Protein AF-A0A4Q3R0I5-F1 (afdb_monomer)

Mean predicted aligned error: 15.94 Å

Solvent-accessible surface area (backbone atoms only — not comparable to full-atom values): 20303 Å² total; per-residue (Å²): 77,59,59,70,68,47,96,62,72,54,66,57,30,53,55,39,38,45,72,62,62,64,77,58,45,67,48,97,87,68,52,74,47,70,94,64,93,48,56,67,52,46,44,52,53,46,50,55,43,50,51,33,37,37,60,50,66,71,51,63,58,43,81,42,66,76,65,68,50,62,59,45,60,49,61,27,33,32,20,35,76,81,72,42,63,32,32,40,33,42,65,46,69,78,57,89,67,49,84,74,32,67,68,54,48,44,49,52,49,54,53,44,52,53,36,31,24,57,71,26,37,26,48,42,40,38,35,42,30,41,77,52,39,39,32,48,31,39,46,67,82,37,42,70,87,46,67,73,44,52,76,73,88,46,80,46,66,71,86,74,86,72,95,68,94,76,90,79,90,81,79,90,74,96,68,82,94,56,70,52,80,81,64,57,75,79,69,91,79,90,83,84,90,78,93,67,93,67,85,83,66,81,80,76,67,83,72,78,71,77,63,54,44,33,46,54,72,82,38,43,44,88,85,39,46,66,61,47,47,27,47,52,52,26,51,51,56,45,32,69,46,12,88,77,37,68,48,89,82,52,72,28,26,26,47,23,44,40,65,96,45,102,48,45,38,70,36,92,49,36,65,70,76,48,62,80,35,53,34,81,92,34,65,71,60,95,81,62,53,52,36,33,46,78,44,79,71,47,72,57,100,66,20,43,34,27,36,25,26,37,87,47,81,92,54,16,19,37,48,77,50,72,45,65,79,60,82,97,70,55,68,66,58,55,52,48,56,52,53,66,71,75,108

Sequence (343 aa):
MDLPFFPSVPEEVLNAANTIWEMVHTRSDGVKFRYYSSEDDIAYLVRRYLESILSALNLPLDFNAEVTIKQIRPDICVLLMGMYLVGVVEVKKPGNNVLLQPTVLGELMDQMLLVEGFYGMGPVIGILTTAEEWLVSWFPIDSGALAHVDPPEASFTTPMKQKSSSISIETKGHSPPGGTPSQQRGTIHCIDEVMDVSLEIDDGVTQEMDRLLFVTRVMNIYADPICVLQHLCGAFQLMSKAHSHHTANLPRCLLKFHKGIHAVTFHPVSYEAVHSKVDYDKYPNKNVKTLVALEDLGRGSTGKAWLCVTVTQPRSAACVLKFDNKHSQSEKLVKEREMWHLL

Radius of gyration: 22.64 Å; Cα contacts (8 Å, |Δi|>4): 545; chains: 1; bounding box: 64×51×65 Å

Foldseek 3Di:
DAQVFPPFQDPQLVVLLCVLVVQWDADPVRDIDDDDDDQLRQLVSVQSNLVSNCVSVVFQKHKDQPDQEQLQGANIFIDHNNHQTQEGEHEDADDDCPCVDLLNVVSRLLVQVRNCQAQLFDFYKYWYDPNQKIKIKTDPVCVVVRVVDDDFPDKDFRDDDDPDDDDDDDDDDDDDPRDDPSVPPPDDDDDDDDDDPDPPDPPPDPPPPRSTMGMDPIDGCVVCVRVVSRNSSSSSVRSSCRVVDRDPPRQRWWWKDFPPDPGIYTDSHHLVRQVVQADAVFADDPPQGMWTFNAFPQADPFFTKTWIWGPDPPHIYIDIDTDGPDPDDDPVVVVVVVVVVVD

Secondary structure (DSSP, 8-state):
--SS--SS--HHHHHHHHHHHT--EE-TTS-EE---SSHHHHHHHHHHHHHHHHHHHT-SEEEES---BTTB--SEEEEETTTEEEEEEEE----TTGGG-HHHHHHHHHHHHHHHHHH-EE--EEEEE-SSEEEEEE-GGGGGTTTT-PPPS-EEEPPP--------------PPS---HHHHTT-------------------------EEEEPPPEETTT-HHHHHHHHHHHHHHHHTGGGEE-TTS-PPEEEEETT-S-EEEE---HHHHHTTEETT----TT--EEEEEEEEEEETTEEEEEEE---SS-EEEEEEEEESSSS--HHHHHHHHHHTT-

pLDDT: mean 70.01, std 20.74, range [23.16, 95.94]

Nearest PDB structures (foldseek):
  5u6b-assembly3_C  TM=5.409E-01  e=3.370E-01  Homo sapiens
  5gty-assembly1_A  TM=5.189E-01  e=3.370E-01  Homo sapiens
  8fkt-assembly1_LE  TM=4.216E-01  e=6.120E-01  Homo sapiens
  8fl0-assembly1_LE  TM=3.522E-01  e=4.821E-01  Homo sapiens
  6z2c-assembly3_C  TM=4.714E-01  e=9.526E+00  Homo sapiens

Structure (mmCIF, N/CA/C/O backbone):
data_AF-A0A4Q3R0I5-F1
#
_entry.id   AF-A0A4Q3R0I5-F1
#
loop_
_atom_site.group_PDB
_atom_site.id
_atom_site.type_symbol
_atom_site.label_atom_id
_atom_site.label_alt_id
_atom_site.label_comp_id
_atom_site.label_asym_id
_atom_site.label_entity_id
_atom_site.label_seq_id
_atom_site.pdbx_PDB_ins_code
_atom_site.Cartn_x
_atom_site.Cartn_y
_atom_site.Cartn_z
_atom_site.occupancy
_atom_site.B_iso_or_equiv
_atom_site.auth_seq_id
_atom_site.auth_comp_id
_atom_site.auth_asym_id
_atom_site.auth_atom_id
_atom_site.pdbx_PDB_model_num
ATOM 1 N N . MET A 1 1 ? -9.255 19.417 7.251 1.00 31.52 1 MET A N 1
ATOM 2 C CA . MET A 1 1 ? -10.500 18.895 6.639 1.00 31.52 1 MET A CA 1
ATOM 3 C C . MET A 1 1 ? -10.136 17.572 6.053 1.00 31.52 1 MET A C 1
ATOM 5 O O . MET A 1 1 ? -9.037 17.402 5.558 1.00 31.52 1 MET A O 1
ATOM 9 N N . ASP A 1 2 ? -11.049 16.643 6.184 1.00 38.47 2 ASP A N 1
ATOM 10 C CA . ASP A 1 2 ? -10.784 15.233 6.052 1.00 38.47 2 ASP A CA 1
ATOM 11 C C . ASP A 1 2 ? -10.693 14.814 4.578 1.00 38.47 2 ASP A C 1
ATOM 13 O O . ASP A 1 2 ? -11.242 15.482 3.694 1.00 38.47 2 ASP A O 1
ATOM 17 N N . LEU A 1 3 ? -9.999 13.693 4.329 1.00 42.72 3 LEU A N 1
ATOM 18 C CA . LEU A 1 3 ? -10.093 12.877 3.103 1.00 42.72 3 LEU A CA 1
ATOM 19 C C . LEU A 1 3 ? -11.508 12.953 2.528 1.00 42.72 3 LEU A C 1
ATOM 21 O O . LEU A 1 3 ? -12.409 12.965 3.363 1.00 42.72 3 LEU A O 1
ATOM 25 N N . PRO A 1 4 ? -11.722 12.946 1.188 1.00 43.34 4 PRO A N 1
ATOM 26 C CA . PRO A 1 4 ? -13.024 13.182 0.550 1.00 43.34 4 PRO A CA 1
ATOM 27 C C . PRO A 1 4 ? -14.149 12.660 1.431 1.00 43.34 4 PRO A C 1
ATOM 29 O O . PRO A 1 4 ? -14.360 11.449 1.529 1.00 43.34 4 PRO A O 1
ATOM 32 N N . PHE A 1 5 ? -14.738 13.589 2.193 1.00 43.81 5 PHE A N 1
ATOM 33 C CA . PHE A 1 5 ? -15.530 13.204 3.344 1.00 43.81 5 PHE A CA 1
ATOM 34 C C . PHE A 1 5 ? -16.747 12.523 2.764 1.00 43.81 5 PHE A C 1
ATOM 36 O O . PHE A 1 5 ? -17.509 13.139 2.023 1.00 43.81 5 PHE A O 1
ATOM 43 N N . PHE A 1 6 ? -16.908 11.239 3.050 1.00 52.53 6 PHE A N 1
ATOM 44 C CA . PHE A 1 6 ? -18.197 10.604 2.897 1.00 52.53 6 PHE A CA 1
ATOM 45 C C . PHE A 1 6 ? -19.078 11.206 3.985 1.00 52.53 6 PHE A C 1
ATOM 47 O O . PHE A 1 6 ? -18.917 10.800 5.135 1.00 52.53 6 PHE A O 1
ATOM 54 N N . PRO A 1 7 ? -20.016 12.135 3.696 1.00 54.22 7 PRO A N 1
ATOM 55 C CA . PRO A 1 7 ? -20.955 12.570 4.728 1.00 54.22 7 PRO A CA 1
ATOM 56 C C . PRO A 1 7 ? -21.731 11.375 5.301 1.00 54.22 7 PRO A C 1
ATOM 58 O O . PRO A 1 7 ? -22.171 11.419 6.445 1.00 54.22 7 PRO A O 1
ATOM 61 N N . SER A 1 8 ? -21.821 10.281 4.535 1.00 69.19 8 SER A N 1
ATOM 62 C CA . SER A 1 8 ? -22.345 8.985 4.949 1.00 69.19 8 SER A CA 1
ATOM 63 C C . SER A 1 8 ? -21.509 7.840 4.370 1.00 69.19 8 SER A C 1
ATOM 65 O O . SER A 1 8 ? -21.335 7.760 3.153 1.00 69.19 8 SER A O 1
ATOM 67 N N . VAL A 1 9 ? -21.030 6.937 5.228 1.00 82.50 9 VAL A N 1
ATOM 68 C CA . VAL A 1 9 ? -20.476 5.634 4.817 1.00 82.50 9 VAL A CA 1
ATOM 69 C C . VAL A 1 9 ? -21.593 4.826 4.136 1.00 82.50 9 VAL A C 1
ATOM 71 O O . VAL A 1 9 ? -22.691 4.789 4.697 1.00 82.50 9 VAL A O 1
ATOM 74 N N . PRO A 1 10 ? -21.366 4.197 2.963 1.00 86.69 10 PRO A N 1
ATOM 75 C CA . PRO A 1 10 ? -22.376 3.351 2.324 1.00 86.69 10 PRO A CA 1
ATOM 76 C C . PRO A 1 10 ? -22.877 2.255 3.270 1.00 86.69 10 PRO A C 1
ATOM 78 O O . PRO A 1 10 ? -22.096 1.687 4.039 1.00 86.69 10 PRO A O 1
ATOM 81 N N . GLU A 1 11 ? -24.168 1.938 3.214 1.00 88.00 11 GLU A N 1
ATOM 82 C CA . GLU A 1 11 ? -24.775 0.942 4.104 1.00 88.00 11 GLU A CA 1
ATOM 83 C C . GLU A 1 11 ? -24.135 -0.443 3.913 1.00 88.00 11 GLU A C 1
ATOM 85 O O . GLU A 1 11 ? -23.890 -1.162 4.882 1.00 88.00 11 GLU A O 1
ATOM 90 N N . GLU A 1 12 ? -23.760 -0.786 2.678 1.00 88.94 12 GLU A N 1
ATOM 91 C CA . GLU A 1 12 ? -23.049 -2.023 2.353 1.00 88.94 12 GLU A CA 1
ATOM 92 C C . GLU A 1 12 ? -21.695 -2.101 3.064 1.00 88.94 12 GLU A C 1
ATOM 94 O O . GLU A 1 12 ? -21.325 -3.157 3.579 1.00 88.94 12 GLU A O 1
ATOM 99 N N . VAL A 1 13 ? -20.976 -0.976 3.140 1.00 88.44 13 VAL A N 1
ATOM 100 C CA . VAL A 1 13 ? -19.688 -0.890 3.839 1.00 88.44 13 VAL A CA 1
ATOM 101 C C . VAL A 1 13 ? -19.892 -1.036 5.339 1.00 88.44 13 VAL A C 1
ATOM 103 O O . VAL A 1 13 ? -19.150 -1.779 5.978 1.00 88.44 13 VAL A O 1
ATOM 106 N N . LEU A 1 14 ? -20.907 -0.377 5.903 1.00 87.75 14 LEU A N 1
ATOM 107 C CA . LEU A 1 14 ? -21.222 -0.483 7.326 1.00 87.75 14 LEU A CA 1
ATOM 108 C C . LEU A 1 14 ? -21.560 -1.932 7.712 1.00 87.75 14 LEU A C 1
ATOM 110 O O . LEU A 1 14 ? -21.014 -2.463 8.679 1.00 87.75 14 LEU A O 1
ATOM 114 N N . ASN A 1 15 ? -22.392 -2.602 6.914 1.00 86.81 15 ASN A N 1
ATOM 115 C CA . ASN A 1 15 ? -22.769 -4.001 7.121 1.00 86.81 15 ASN A CA 1
ATOM 116 C C . ASN A 1 15 ? -21.565 -4.952 6.988 1.00 86.81 15 ASN A C 1
ATOM 118 O O . ASN A 1 15 ? -21.366 -5.838 7.828 1.00 86.81 15 ASN A O 1
ATOM 122 N N . ALA A 1 16 ? -20.728 -4.755 5.965 1.00 86.06 16 ALA A N 1
ATOM 123 C CA . ALA A 1 16 ? -19.532 -5.566 5.742 1.00 86.06 16 ALA A CA 1
ATOM 124 C C . ALA A 1 16 ? -18.490 -5.386 6.860 1.00 86.06 16 ALA A C 1
ATOM 126 O O . ALA A 1 16 ? -17.899 -6.368 7.324 1.00 86.06 16 ALA A O 1
ATOM 127 N N . ALA A 1 17 ? -18.302 -4.147 7.323 1.00 84.06 17 ALA A N 1
ATOM 128 C CA . ALA A 1 17 ? -17.425 -3.804 8.434 1.00 84.06 17 ALA A CA 1
ATOM 129 C C . ALA A 1 17 ? -17.903 -4.454 9.738 1.00 84.06 17 ALA A C 1
ATOM 131 O O . ALA A 1 17 ? -17.123 -5.143 10.398 1.00 84.06 17 ALA A O 1
ATOM 132 N N . ASN A 1 18 ? -19.191 -4.320 10.068 1.00 80.75 18 ASN A N 1
ATOM 133 C CA . ASN A 1 18 ? -19.772 -4.877 11.292 1.00 80.75 18 ASN A CA 1
ATOM 134 C C . ASN A 1 18 ? -19.649 -6.404 11.349 1.00 80.75 18 ASN A C 1
ATOM 136 O O . ASN A 1 18 ? -19.253 -6.944 12.376 1.00 80.75 18 ASN A O 1
ATOM 140 N N . THR A 1 19 ? -19.848 -7.104 10.229 1.00 75.62 19 THR A N 1
ATOM 141 C CA . THR A 1 19 ? -19.775 -8.579 10.183 1.00 75.62 19 THR A CA 1
ATOM 142 C C . THR A 1 19 ? -18.430 -9.132 10.679 1.00 75.62 19 THR A C 1
ATOM 144 O O . THR A 1 19 ? -18.372 -10.174 11.333 1.00 75.62 19 THR A O 1
ATOM 147 N N . ILE A 1 20 ? -17.324 -8.444 10.383 1.00 69.44 20 ILE A N 1
ATOM 148 C CA . ILE A 1 20 ? -15.986 -8.833 10.857 1.00 69.44 20 ILE A CA 1
ATOM 149 C C . ILE A 1 20 ? -15.691 -8.193 12.212 1.00 69.44 20 ILE A C 1
ATOM 151 O O . ILE A 1 20 ? -15.061 -8.816 13.081 1.00 69.44 20 ILE A O 1
ATOM 155 N N . TRP A 1 21 ? -16.146 -6.953 12.406 1.00 68.81 21 TRP A N 1
ATOM 156 C CA . TRP A 1 21 ? -15.799 -6.155 13.571 1.00 68.81 21 TRP A CA 1
ATOM 157 C C . TRP A 1 21 ? -16.624 -6.466 14.835 1.00 68.81 21 TRP A C 1
ATOM 159 O O . TRP A 1 21 ? -16.181 -6.122 15.927 1.00 68.81 21 TRP A O 1
ATOM 169 N N . GLU A 1 22 ? -17.720 -7.223 14.740 1.00 61.12 22 GLU A N 1
ATOM 170 C CA . GLU A 1 22 ? -18.570 -7.645 15.872 1.00 61.12 22 GLU A CA 1
ATOM 171 C C . GLU A 1 22 ? -17.971 -8.752 16.760 1.00 61.12 22 GLU A C 1
ATOM 173 O O . GLU A 1 22 ? -18.417 -8.941 17.889 1.00 61.12 22 GLU A O 1
ATOM 178 N N . MET A 1 23 ? -16.913 -9.448 16.323 1.00 63.88 23 MET A N 1
ATOM 179 C CA . MET A 1 23 ? -16.193 -10.444 17.142 1.00 63.88 23 MET A CA 1
ATOM 180 C C . MET A 1 23 ? -15.274 -9.792 18.204 1.00 63.88 23 MET A C 1
ATOM 182 O O . MET A 1 23 ? -14.077 -10.083 18.278 1.00 63.88 23 MET A O 1
ATOM 186 N N . VAL A 1 24 ? -15.811 -8.867 19.001 1.00 69.88 24 VAL A N 1
ATOM 187 C CA . VAL A 1 24 ? -15.100 -8.108 20.045 1.00 69.88 24 VAL A CA 1
ATOM 188 C C . VAL A 1 24 ? -15.558 -8.580 21.418 1.00 69.88 24 VAL A C 1
ATOM 190 O O . VAL A 1 24 ? -16.746 -8.766 21.666 1.00 69.88 24 VAL A O 1
ATOM 193 N N . HIS A 1 25 ? -14.601 -8.764 22.321 1.00 67.06 25 HIS A N 1
ATOM 194 C CA . HIS A 1 25 ? -14.857 -9.163 23.698 1.00 67.06 25 HIS A CA 1
ATOM 195 C C . HIS A 1 25 ? -14.870 -7.926 24.589 1.00 67.06 25 HIS A C 1
ATOM 197 O O . HIS A 1 25 ? -14.128 -6.976 24.352 1.00 67.06 25 HIS A O 1
ATOM 203 N N . THR A 1 26 ? -15.683 -7.949 25.638 1.00 74.88 26 THR A N 1
ATOM 204 C CA . THR A 1 26 ? -15.747 -6.869 26.626 1.00 74.88 26 THR A CA 1
ATOM 205 C C . THR A 1 26 ? -15.243 -7.407 27.957 1.00 74.88 26 THR A C 1
ATOM 207 O O . THR A 1 26 ? -15.742 -8.421 28.449 1.00 74.88 26 THR A O 1
ATOM 210 N N . ARG A 1 27 ? -14.227 -6.760 28.533 1.00 72.62 27 ARG A N 1
ATOM 211 C CA . ARG A 1 27 ? -13.750 -7.062 29.889 1.00 72.62 27 ARG A CA 1
ATOM 212 C C . ARG A 1 27 ? -14.780 -6.627 30.931 1.00 72.62 27 ARG A C 1
ATOM 214 O O . ARG A 1 27 ? -15.701 -5.865 30.652 1.00 72.62 27 ARG A O 1
ATOM 221 N N . SER A 1 28 ? -14.590 -7.079 32.167 1.00 72.62 28 SER A N 1
ATOM 222 C CA . SER A 1 28 ? -15.431 -6.703 33.310 1.00 72.62 28 SER A CA 1
ATOM 223 C C . SER A 1 28 ? -15.444 -5.198 33.612 1.00 72.62 28 SER A C 1
ATOM 225 O O . SER A 1 28 ? -16.370 -4.724 34.257 1.00 72.62 28 SER A O 1
ATOM 227 N N . ASP A 1 29 ? -14.432 -4.454 33.161 1.00 75.50 29 ASP A N 1
ATOM 228 C CA . ASP A 1 29 ? -14.312 -2.993 33.277 1.00 75.50 29 ASP A CA 1
ATOM 229 C C . ASP A 1 29 ? -14.966 -2.228 32.105 1.00 75.50 29 ASP A C 1
ATOM 231 O O . ASP A 1 29 ? -14.909 -1.001 32.062 1.00 75.50 29 ASP A O 1
ATOM 235 N N . GLY A 1 30 ? -15.598 -2.933 31.158 1.00 71.81 30 GLY A N 1
ATOM 236 C CA . GLY A 1 30 ? -16.223 -2.345 29.972 1.00 71.81 30 GLY A CA 1
ATOM 237 C C . GLY A 1 30 ? -15.268 -2.111 28.798 1.00 71.81 30 GLY A C 1
ATOM 238 O O . GLY A 1 30 ? -15.719 -1.683 27.734 1.00 71.81 30 GLY A O 1
ATOM 239 N N . VAL A 1 31 ? -13.972 -2.416 28.946 1.00 73.44 31 VAL A N 1
ATOM 240 C CA . VAL A 1 31 ? -12.984 -2.249 27.873 1.00 73.44 31 VAL A CA 1
ATOM 241 C C . VAL A 1 31 ? -13.188 -3.321 26.803 1.00 73.44 31 VAL A C 1
ATOM 243 O O . VAL A 1 31 ? -13.186 -4.523 27.085 1.00 73.44 31 VAL A O 1
ATOM 246 N N . LYS A 1 32 ? -13.357 -2.873 25.558 1.00 70.94 32 LYS A N 1
ATOM 247 C CA . LYS A 1 32 ? -13.446 -3.725 24.369 1.00 70.94 32 LYS A CA 1
ATOM 248 C C . LYS A 1 32 ? -12.052 -4.164 23.927 1.00 70.94 32 LYS A C 1
ATOM 250 O O . LYS A 1 32 ? -11.148 -3.341 23.879 1.00 70.94 32 LYS A O 1
ATOM 255 N N . PHE A 1 33 ? -11.883 -5.444 23.608 1.00 70.25 33 PHE A N 1
ATOM 256 C CA . PHE A 1 33 ? -10.615 -6.015 23.153 1.00 70.25 33 PHE A CA 1
ATOM 257 C C . PHE A 1 33 ? -10.831 -7.220 22.228 1.00 70.25 33 PHE A C 1
ATOM 259 O O . PHE A 1 33 ? -11.912 -7.817 22.177 1.00 70.25 33 PHE A O 1
ATOM 266 N N . ARG A 1 34 ? -9.777 -7.618 21.512 1.00 74.12 34 ARG A N 1
ATOM 267 C CA . ARG A 1 34 ? -9.745 -8.845 20.702 1.00 74.12 34 ARG A CA 1
ATOM 268 C C . ARG A 1 34 ? -8.668 -9.802 21.193 1.00 74.12 34 ARG A C 1
ATOM 270 O O . ARG A 1 34 ? -7.653 -9.382 21.738 1.00 74.12 34 ARG A O 1
ATOM 277 N N . TYR A 1 35 ? -8.897 -11.097 20.990 1.00 72.12 35 TYR A N 1
ATOM 278 C CA . TYR A 1 35 ? -7.875 -12.110 21.226 1.00 72.12 35 TYR A CA 1
ATOM 279 C C . TYR A 1 35 ? -6.944 -12.187 20.017 1.00 72.12 35 TYR A C 1
ATOM 281 O O . TYR A 1 35 ? -7.369 -12.548 18.922 1.00 72.12 35 TYR A O 1
ATOM 289 N N . TYR A 1 36 ? -5.678 -11.863 20.242 1.00 80.75 36 TYR A N 1
ATOM 290 C CA . TYR A 1 36 ? -4.566 -12.068 19.321 1.00 80.75 36 TYR A CA 1
ATOM 291 C C . TYR A 1 36 ? -3.347 -12.498 20.146 1.00 80.75 36 TYR A C 1
ATOM 293 O O . TYR A 1 36 ? -3.206 -12.099 21.305 1.00 80.75 36 TYR A O 1
ATOM 301 N N . SER A 1 37 ? -2.479 -13.332 19.574 1.00 79.19 37 SER A N 1
ATOM 302 C CA . SER A 1 37 ? -1.246 -13.798 20.231 1.00 79.19 37 SER A CA 1
ATOM 303 C C . SER A 1 37 ? 0.003 -13.149 19.626 1.00 79.19 37 SER A C 1
ATOM 305 O O . SER A 1 37 ? 1.043 -13.060 20.282 1.00 79.19 37 SER A O 1
ATOM 307 N N . SER A 1 38 ? -0.094 -12.661 18.387 1.00 83.62 38 SER A N 1
ATOM 308 C CA . SER A 1 38 ? 1.013 -12.123 17.590 1.00 83.62 38 SER A CA 1
ATOM 309 C C . SER A 1 38 ? 0.594 -10.914 16.739 1.00 83.62 38 SER A C 1
ATOM 311 O O . SER A 1 38 ? -0.592 -10.616 16.635 1.00 83.62 38 SER A O 1
ATOM 313 N N . GLU A 1 39 ? 1.563 -10.207 16.144 1.00 82.50 39 GLU A N 1
ATOM 314 C CA . GLU A 1 39 ? 1.278 -9.177 15.122 1.00 82.50 39 GLU A CA 1
ATOM 315 C C . GLU A 1 39 ? 0.678 -9.793 13.862 1.00 82.50 39 GLU A C 1
ATOM 317 O O . GLU A 1 39 ? -0.242 -9.213 13.299 1.00 82.50 39 GLU A O 1
ATOM 322 N N . ASP A 1 40 ? 1.093 -11.007 13.495 1.00 82.69 40 ASP A N 1
ATOM 323 C CA . ASP A 1 40 ? 0.531 -11.739 12.358 1.00 82.69 40 ASP A CA 1
ATOM 324 C C . ASP A 1 40 ? -0.980 -11.985 12.521 1.00 82.69 40 ASP A C 1
ATOM 326 O O . ASP A 1 40 ? -1.743 -11.836 11.564 1.00 82.69 40 ASP A O 1
ATOM 330 N N . ASP A 1 41 ? -1.441 -12.295 13.740 1.00 85.88 41 ASP A N 1
ATOM 331 C CA . ASP A 1 41 ? -2.874 -12.447 14.029 1.00 85.88 41 ASP A CA 1
ATOM 332 C C . ASP A 1 41 ? -3.631 -11.124 13.827 1.00 85.88 41 ASP A C 1
ATOM 334 O O . ASP A 1 41 ? -4.739 -11.105 13.283 1.00 85.88 41 ASP A O 1
ATOM 338 N N . ILE A 1 42 ? -3.030 -10.006 14.251 1.00 88.94 42 ILE A N 1
ATOM 339 C CA . ILE A 1 42 ? -3.605 -8.665 14.078 1.00 88.94 42 ILE A CA 1
ATOM 340 C C . ILE A 1 42 ? -3.644 -8.322 12.588 1.00 88.94 42 ILE A C 1
ATOM 342 O O . ILE A 1 42 ? -4.686 -7.902 12.090 1.00 88.94 42 ILE A O 1
ATOM 346 N N . ALA A 1 43 ? -2.551 -8.556 11.861 1.00 89.56 43 ALA A N 1
ATOM 347 C CA . ALA A 1 43 ? -2.453 -8.290 10.433 1.00 89.56 43 ALA A CA 1
ATOM 348 C C . ALA A 1 43 ? -3.472 -9.109 9.635 1.00 89.56 43 ALA A C 1
ATOM 350 O O . ALA A 1 43 ? -4.124 -8.577 8.737 1.00 89.56 43 ALA A O 1
ATOM 351 N N . TYR A 1 44 ? -3.697 -10.372 10.007 1.00 87.19 44 TYR A N 1
ATOM 352 C CA . TYR A 1 44 ? -4.747 -11.203 9.419 1.00 87.19 44 TYR A CA 1
ATOM 353 C C . TYR A 1 44 ? -6.152 -10.620 9.644 1.00 87.19 44 TYR A C 1
ATOM 355 O O . TYR A 1 44 ? -6.951 -10.546 8.706 1.00 87.19 44 TYR A O 1
ATOM 363 N N . LEU A 1 45 ? -6.460 -10.176 10.868 1.00 88.00 45 LEU A N 1
ATOM 364 C CA . LEU A 1 45 ? -7.747 -9.552 11.195 1.00 88.00 45 LEU A CA 1
ATOM 365 C C . LEU A 1 45 ? -7.954 -8.232 10.444 1.00 88.00 45 LEU A C 1
ATOM 367 O O . LEU A 1 45 ? -9.014 -8.028 9.849 1.00 88.00 45 LEU A O 1
ATOM 371 N N . VAL A 1 46 ? -6.937 -7.368 10.446 1.00 91.50 46 VAL A N 1
ATOM 372 C CA . VAL A 1 46 ? -6.919 -6.092 9.720 1.00 91.50 46 VAL A CA 1
ATOM 373 C C . VAL A 1 46 ? -7.140 -6.341 8.236 1.00 91.50 46 VAL A C 1
ATOM 375 O O . VAL A 1 46 ? -8.049 -5.760 7.653 1.00 91.50 46 VAL A O 1
ATOM 378 N N . ARG A 1 47 ? -6.385 -7.261 7.630 1.00 91.38 47 ARG A N 1
ATOM 379 C CA . ARG A 1 47 ? -6.527 -7.604 6.214 1.00 91.38 47 ARG A CA 1
ATOM 380 C C . ARG A 1 47 ? -7.954 -8.014 5.872 1.00 91.38 47 ARG A C 1
ATOM 382 O O . ARG A 1 47 ? -8.533 -7.445 4.955 1.00 91.38 47 ARG A O 1
ATOM 389 N N . ARG A 1 48 ? -8.542 -8.950 6.624 1.00 89.31 48 ARG A N 1
ATOM 390 C CA . ARG A 1 48 ? -9.924 -9.395 6.381 1.00 89.31 48 ARG A CA 1
ATOM 391 C C . ARG A 1 48 ? -10.926 -8.251 6.492 1.00 89.31 48 ARG A C 1
ATOM 393 O O . ARG A 1 48 ? -11.848 -8.165 5.687 1.00 89.31 48 ARG A O 1
ATOM 400 N N . TYR A 1 49 ? -10.751 -7.385 7.486 1.00 90.62 49 TYR A N 1
ATOM 401 C CA . TYR A 1 49 ? -11.595 -6.209 7.666 1.00 90.62 49 TYR A CA 1
ATOM 402 C C . TYR A 1 49 ? -11.515 -5.261 6.465 1.00 90.62 49 TYR A C 1
ATOM 404 O O . TYR A 1 49 ? -12.546 -4.857 5.929 1.00 90.62 49 TYR A O 1
ATOM 412 N N . LEU A 1 50 ? -10.303 -4.969 5.991 1.00 93.69 50 LEU A N 1
ATOM 413 C CA . LEU A 1 50 ? -10.100 -4.113 4.828 1.00 93.69 50 LEU A CA 1
ATOM 414 C C . LEU A 1 50 ? -10.622 -4.765 3.535 1.00 93.69 50 LEU A C 1
ATOM 416 O O . LEU A 1 50 ? -11.242 -4.078 2.726 1.00 93.69 50 LEU A O 1
ATOM 420 N N . GLU A 1 51 ? -10.443 -6.079 3.349 1.00 92.06 51 GLU A N 1
ATOM 421 C CA . GLU A 1 51 ? -10.993 -6.842 2.212 1.00 92.06 51 GLU A CA 1
ATOM 422 C C . GLU A 1 51 ? -12.526 -6.740 2.150 1.00 92.06 51 GLU A C 1
ATOM 424 O O . GLU A 1 51 ? -13.087 -6.545 1.070 1.00 92.06 51 GLU A O 1
ATOM 429 N N . SER A 1 52 ? -13.213 -6.793 3.297 1.00 90.94 52 SER A N 1
ATOM 430 C CA . SER A 1 52 ? -14.664 -6.568 3.367 1.00 90.94 52 SER A CA 1
ATOM 431 C C . SER A 1 52 ? -15.069 -5.167 2.917 1.00 90.94 52 SER A C 1
ATOM 433 O O . SER A 1 52 ? -16.045 -5.023 2.181 1.00 90.94 52 SER A O 1
ATOM 435 N N . ILE A 1 53 ? -14.323 -4.137 3.330 1.00 92.19 53 ILE A N 1
ATOM 436 C CA . ILE A 1 53 ? -14.588 -2.751 2.920 1.00 92.19 53 ILE A CA 1
ATOM 437 C C . ILE A 1 53 ? -14.387 -2.599 1.409 1.00 92.19 53 ILE A C 1
ATOM 439 O O . ILE A 1 53 ? -15.250 -2.044 0.733 1.00 92.19 53 ILE A O 1
ATOM 443 N N . LEU A 1 54 ? -13.282 -3.116 0.861 1.00 92.06 54 LEU A N 1
ATOM 444 C CA . LEU A 1 54 ? -13.008 -3.050 -0.578 1.00 92.06 54 LEU A CA 1
ATOM 445 C C . LEU A 1 54 ? -14.069 -3.768 -1.409 1.00 92.06 54 LEU A C 1
ATOM 447 O O . LEU A 1 54 ? -14.526 -3.223 -2.414 1.00 92.06 54 LEU A O 1
ATOM 451 N N . SER A 1 55 ? -14.477 -4.960 -0.967 1.00 90.69 55 SER A N 1
ATOM 452 C CA . SER A 1 55 ? -15.540 -5.737 -1.604 1.00 90.69 55 SER A CA 1
ATOM 453 C C . SER A 1 55 ? -16.856 -4.954 -1.631 1.00 90.69 55 SER A C 1
ATOM 455 O O . SER A 1 55 ? -17.488 -4.844 -2.680 1.00 90.69 55 SER A O 1
ATOM 457 N N . ALA A 1 56 ? -17.224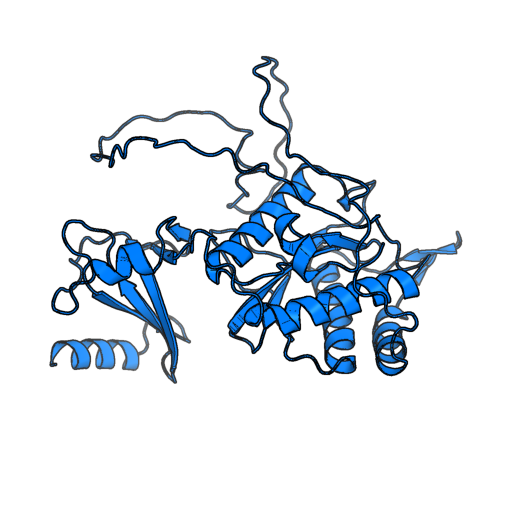 -4.318 -0.512 1.00 91.69 56 ALA A N 1
ATOM 458 C CA . ALA A 1 56 ? -18.419 -3.480 -0.427 1.00 91.69 56 ALA A CA 1
ATOM 459 C C . ALA A 1 56 ? -18.336 -2.209 -1.294 1.00 91.69 56 ALA A C 1
ATOM 461 O O . ALA A 1 56 ? -19.347 -1.772 -1.838 1.00 91.69 56 ALA A O 1
ATOM 462 N N . LEU A 1 57 ? -17.144 -1.626 -1.461 1.00 90.00 57 LEU A N 1
ATOM 463 C CA . LEU A 1 57 ? -16.924 -0.466 -2.334 1.00 90.00 57 LEU A CA 1
ATOM 464 C C . LEU A 1 57 ? -16.801 -0.830 -3.824 1.00 90.00 57 LEU A C 1
ATOM 466 O O . LEU A 1 57 ? -16.811 0.072 -4.662 1.00 90.00 57 LEU A O 1
ATOM 470 N N . ASN A 1 58 ? -16.667 -2.119 -4.158 1.00 91.50 58 ASN A N 1
ATOM 471 C CA . ASN A 1 58 ? -16.439 -2.618 -5.516 1.00 91.50 58 ASN A CA 1
ATOM 472 C C . ASN A 1 58 ? -15.258 -1.916 -6.225 1.00 91.50 58 ASN A C 1
ATOM 474 O O . ASN A 1 58 ? -15.350 -1.506 -7.386 1.00 91.50 58 ASN A O 1
ATOM 478 N N . LEU A 1 59 ? -14.150 -1.728 -5.500 1.00 88.75 59 LEU A N 1
ATOM 479 C CA . LEU A 1 59 ? -12.938 -1.098 -6.031 1.00 88.75 59 LEU A CA 1
ATOM 480 C C . LEU A 1 59 ? -11.975 -2.148 -6.604 1.00 88.75 59 LEU A C 1
ATOM 482 O O . LEU A 1 59 ? -11.865 -3.236 -6.045 1.00 88.75 59 LEU A O 1
ATOM 486 N N . PRO A 1 60 ? -11.212 -1.822 -7.666 1.00 88.19 60 PRO A N 1
ATOM 487 C CA . PRO A 1 60 ? -10.230 -2.724 -8.273 1.00 88.19 60 PRO A CA 1
ATOM 488 C C . PRO A 1 60 ? -8.917 -2.767 -7.469 1.00 88.19 60 PRO A C 1
ATOM 490 O O . PRO A 1 60 ? -7.829 -2.640 -8.035 1.00 88.19 60 PRO A O 1
ATOM 493 N N . LEU A 1 61 ? -9.024 -2.872 -6.147 1.00 90.00 61 LEU A N 1
ATOM 494 C CA . LEU A 1 61 ? -7.909 -2.941 -5.213 1.00 90.00 61 LEU A CA 1
ATOM 495 C C . LEU A 1 61 ? -7.852 -4.331 -4.576 1.00 90.00 61 LEU A C 1
ATOM 497 O O . LEU A 1 61 ? -8.885 -4.907 -4.255 1.00 90.00 61 LEU A O 1
ATOM 501 N N . ASP A 1 62 ? -6.641 -4.816 -4.330 1.00 87.94 62 ASP A N 1
ATOM 502 C CA . ASP A 1 62 ? -6.353 -6.082 -3.664 1.00 87.94 62 ASP A CA 1
ATOM 503 C C . ASP A 1 62 ? -5.303 -5.884 -2.566 1.00 87.94 62 ASP A C 1
ATOM 505 O O . ASP A 1 62 ? -4.452 -4.995 -2.650 1.00 87.94 62 ASP A O 1
ATOM 509 N N . PHE A 1 63 ? -5.309 -6.758 -1.559 1.00 86.88 63 PHE A N 1
ATOM 510 C CA . PHE A 1 63 ? -4.285 -6.778 -0.515 1.00 86.88 63 PHE A CA 1
ATOM 511 C C . PHE A 1 63 ? -3.326 -7.951 -0.679 1.00 86.88 63 PHE A C 1
ATOM 513 O O . PHE A 1 63 ? -3.734 -9.093 -0.909 1.00 86.88 63 PHE A O 1
ATOM 520 N N . ASN A 1 64 ? -2.033 -7.690 -0.497 1.00 78.62 64 ASN A N 1
ATOM 521 C CA . ASN A 1 64 ? -1.005 -8.720 -0.568 1.00 78.62 64 ASN A CA 1
ATOM 522 C C . ASN A 1 64 ? 0.031 -8.559 0.553 1.00 78.62 64 ASN A C 1
ATOM 524 O O . ASN A 1 64 ? 0.647 -7.510 0.680 1.00 78.62 64 ASN A O 1
ATOM 528 N N . ALA A 1 65 ? 0.242 -9.608 1.347 1.00 58.69 65 ALA A N 1
ATOM 529 C CA . 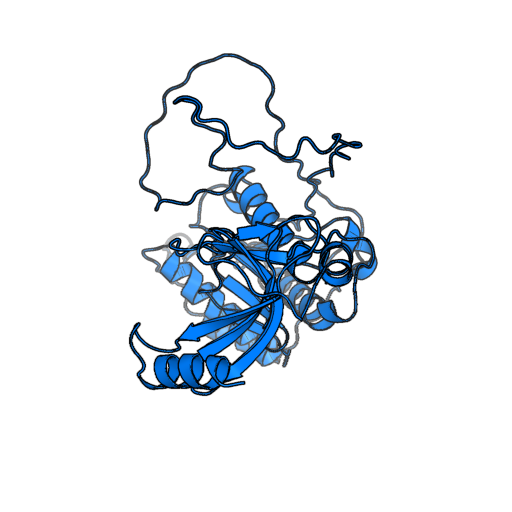ALA A 1 65 ? 1.163 -9.614 2.492 1.00 58.69 65 ALA A CA 1
ATOM 530 C C . ALA A 1 65 ? 2.594 -10.091 2.140 1.00 58.69 65 ALA A C 1
ATOM 532 O O . ALA A 1 65 ? 3.449 -10.247 3.016 1.00 58.69 65 ALA A O 1
ATOM 533 N N . GLU A 1 66 ? 2.868 -10.405 0.867 1.00 56.53 66 GLU A N 1
ATOM 534 C CA . GLU A 1 66 ? 4.122 -11.051 0.438 1.00 56.53 66 GLU A CA 1
ATOM 535 C C . GLU A 1 66 ? 4.966 -10.211 -0.532 1.00 56.53 66 GLU A C 1
ATOM 537 O O . GLU A 1 66 ? 5.997 -10.673 -1.027 1.00 56.53 66 GLU A O 1
ATOM 542 N N . VAL A 1 67 ? 4.583 -8.962 -0.804 1.00 55.88 67 VAL A N 1
ATOM 543 C CA . VAL A 1 67 ? 5.376 -8.094 -1.683 1.00 55.88 67 VAL A CA 1
ATOM 544 C C . VAL A 1 67 ? 6.542 -7.509 -0.885 1.00 55.88 67 VAL A C 1
ATOM 546 O O . VAL A 1 67 ? 6.376 -6.617 -0.062 1.00 55.88 67 VAL A O 1
ATOM 549 N N . THR A 1 68 ? 7.746 -8.034 -1.118 1.00 51.66 68 THR A N 1
ATOM 550 C CA . THR A 1 68 ? 8.981 -7.496 -0.527 1.00 51.66 68 THR A CA 1
ATOM 551 C C . THR A 1 68 ? 9.575 -6.429 -1.433 1.00 51.66 68 THR A C 1
ATOM 553 O O . THR A 1 68 ? 9.771 -6.659 -2.629 1.00 51.66 68 THR A O 1
ATOM 556 N N . ILE A 1 69 ? 9.942 -5.291 -0.850 1.00 53.47 69 ILE A N 1
ATOM 557 C CA . ILE A 1 69 ? 10.483 -4.145 -1.564 1.00 53.47 69 ILE A CA 1
ATOM 558 C C . ILE A 1 69 ? 11.775 -3.687 -0.879 1.00 53.47 69 ILE A C 1
ATOM 560 O O . ILE A 1 69 ? 11.748 -3.207 0.244 1.00 53.47 69 ILE A O 1
ATOM 564 N N . LYS A 1 70 ? 12.945 -3.794 -1.522 1.00 41.84 70 LYS A N 1
ATOM 565 C CA . LYS A 1 70 ? 14.215 -3.310 -0.928 1.00 41.84 70 LYS A CA 1
ATOM 566 C C . LYS A 1 70 ? 14.618 -3.964 0.407 1.00 41.84 70 LYS A C 1
ATOM 568 O O . LYS A 1 70 ? 15.419 -3.377 1.120 1.00 41.84 70 LYS A O 1
ATOM 573 N N . GLN A 1 71 ? 14.140 -5.185 0.690 1.00 48.28 71 GLN A N 1
ATOM 574 C CA . GLN A 1 71 ? 14.202 -5.888 1.997 1.00 48.28 71 GLN A CA 1
ATOM 575 C C . GLN A 1 71 ? 13.214 -5.377 3.054 1.00 48.28 71 GLN A C 1
ATOM 577 O O . GLN A 1 71 ? 13.112 -5.972 4.120 1.00 48.28 71 GLN A O 1
ATOM 582 N N . ILE A 1 72 ? 12.452 -4.332 2.740 1.00 53.31 72 ILE A N 1
ATOM 583 C CA . ILE A 1 72 ? 11.351 -3.844 3.558 1.00 53.31 72 ILE A CA 1
ATOM 584 C C . ILE A 1 72 ? 10.100 -4.597 3.107 1.00 53.31 72 ILE A C 1
ATOM 586 O O . ILE A 1 72 ? 9.759 -4.629 1.921 1.00 53.31 72 ILE A O 1
ATOM 590 N N . ARG A 1 73 ? 9.455 -5.269 4.053 1.00 68.62 73 ARG A N 1
ATOM 591 C CA . ARG A 1 73 ? 8.218 -6.010 3.833 1.00 68.62 73 ARG A CA 1
ATOM 592 C C . ARG A 1 73 ? 7.128 -5.285 4.615 1.00 68.62 73 ARG A C 1
ATOM 594 O O . ARG A 1 73 ? 7.077 -5.489 5.822 1.00 68.62 73 ARG A O 1
ATOM 601 N N . PRO A 1 74 ? 6.315 -4.436 3.963 1.00 74.81 74 PRO A N 1
ATOM 602 C CA . PRO A 1 74 ? 5.107 -3.931 4.596 1.00 74.81 74 PRO A CA 1
ATOM 603 C C . PRO A 1 74 ? 4.242 -5.111 5.028 1.00 74.81 74 PRO A C 1
ATOM 605 O O . PRO A 1 74 ? 4.166 -6.107 4.295 1.00 74.81 74 PRO A O 1
ATOM 608 N N . ASP A 1 75 ? 3.572 -4.992 6.171 1.00 81.44 75 ASP A N 1
ATOM 609 C CA . ASP A 1 75 ? 2.686 -6.054 6.656 1.00 81.44 75 ASP A CA 1
ATOM 610 C C . ASP A 1 75 ? 1.579 -6.356 5.638 1.00 81.44 75 ASP A C 1
ATOM 612 O O . ASP A 1 75 ? 1.228 -7.517 5.396 1.00 81.44 75 ASP A O 1
ATOM 616 N N . ILE A 1 76 ? 1.062 -5.312 4.979 1.00 85.69 76 ILE A N 1
ATOM 617 C CA . ILE A 1 76 ? 0.095 -5.437 3.889 1.00 85.69 76 ILE A CA 1
ATOM 618 C C . ILE A 1 76 ? 0.392 -4.401 2.799 1.00 85.69 76 ILE A C 1
ATOM 620 O O . ILE A 1 76 ? 0.480 -3.202 3.043 1.00 85.69 76 ILE A O 1
ATOM 624 N N . CYS A 1 77 ? 0.486 -4.851 1.554 1.00 85.69 77 CYS A N 1
ATOM 625 C CA . CYS A 1 77 ? 0.548 -4.000 0.370 1.00 85.69 77 CYS A CA 1
ATOM 626 C C . CYS A 1 77 ? -0.836 -3.839 -0.258 1.00 85.69 77 CYS A C 1
ATOM 628 O O . CYS A 1 77 ? -1.595 -4.810 -0.315 1.00 85.69 77 CYS A O 1
ATOM 630 N N . VAL A 1 78 ? -1.132 -2.651 -0.791 1.00 86.44 78 VAL A N 1
ATOM 631 C CA . VAL A 1 78 ? -2.360 -2.379 -1.552 1.00 86.44 78 VAL A CA 1
ATOM 632 C C . VAL A 1 78 ? -2.039 -2.318 -3.040 1.00 86.44 78 VAL A C 1
ATOM 634 O O . VAL A 1 78 ? -1.250 -1.482 -3.487 1.00 86.44 78 VAL A O 1
ATOM 637 N N . LEU A 1 79 ? -2.646 -3.221 -3.805 1.00 82.38 79 LEU A N 1
ATOM 638 C CA . LEU A 1 79 ? -2.431 -3.393 -5.235 1.00 82.38 79 LEU A CA 1
ATOM 639 C C . LEU A 1 79 ? -3.658 -2.934 -6.020 1.00 82.38 79 LEU A C 1
ATOM 641 O O . LEU A 1 79 ? -4.743 -3.464 -5.844 1.00 82.38 79 LEU A O 1
ATOM 645 N N . LEU A 1 80 ? -3.478 -2.006 -6.946 1.00 79.31 80 LEU A N 1
ATOM 646 C CA . LEU A 1 80 ? -4.456 -1.628 -7.952 1.00 79.31 80 LEU A CA 1
ATOM 647 C C . LEU A 1 80 ? -4.340 -2.548 -9.173 1.00 79.31 80 LEU A C 1
ATOM 649 O O . LEU A 1 80 ? -3.251 -2.754 -9.721 1.00 79.31 80 LEU A O 1
ATOM 653 N N . MET A 1 81 ? -5.481 -3.098 -9.601 1.00 73.00 81 MET A N 1
ATOM 654 C CA . MET A 1 81 ? -5.596 -4.036 -10.727 1.00 73.00 81 MET A CA 1
ATOM 655 C C . MET A 1 81 ? -4.630 -5.232 -10.615 1.00 73.00 81 MET A C 1
ATOM 657 O O . MET A 1 81 ? -4.119 -5.726 -11.619 1.00 73.00 81 MET A O 1
ATOM 661 N N . GLY A 1 82 ? -4.316 -5.658 -9.386 1.00 65.50 82 GLY A N 1
ATOM 662 C CA . GLY A 1 82 ? -3.415 -6.778 -9.097 1.00 65.50 82 GLY A CA 1
ATOM 663 C C . GLY A 1 82 ? -1.941 -6.577 -9.478 1.00 65.50 82 GLY A C 1
ATOM 664 O O . GLY A 1 82 ? -1.154 -7.516 -9.343 1.00 65.50 82 GLY A O 1
ATOM 665 N N . MET A 1 83 ? -1.542 -5.391 -9.952 1.00 66.56 83 MET A N 1
ATOM 666 C CA . MET A 1 83 ? -0.180 -5.145 -10.450 1.00 66.56 83 MET A CA 1
ATOM 667 C C . MET A 1 83 ? 0.463 -3.879 -9.889 1.00 66.56 83 MET A C 1
ATOM 669 O O . MET A 1 83 ? 1.657 -3.886 -9.595 1.00 66.56 83 MET A O 1
ATOM 673 N N . TYR A 1 84 ? -0.304 -2.810 -9.692 1.00 74.62 84 TYR A N 1
ATOM 674 C CA . TYR A 1 84 ? 0.237 -1.517 -9.302 1.00 74.62 84 TYR A CA 1
ATOM 675 C C . TYR A 1 84 ? 0.210 -1.342 -7.792 1.00 74.62 84 TYR A C 1
ATOM 677 O O . TYR A 1 84 ? -0.853 -1.322 -7.191 1.00 74.62 84 TYR A O 1
ATOM 685 N N . LEU A 1 85 ? 1.365 -1.173 -7.168 1.00 81.88 85 LEU A N 1
ATOM 686 C CA . LEU A 1 85 ? 1.433 -0.836 -5.755 1.00 81.88 85 LEU A CA 1
ATOM 687 C C . LEU A 1 85 ? 1.031 0.631 -5.579 1.00 81.88 85 LEU A C 1
ATOM 689 O O . LEU A 1 85 ? 1.646 1.506 -6.183 1.00 81.88 85 LEU A O 1
ATOM 693 N N . VAL A 1 86 ? -0.009 0.878 -4.785 1.00 86.25 86 VAL A N 1
ATOM 694 C CA . VAL A 1 86 ? -0.617 2.213 -4.606 1.00 86.25 86 VAL A CA 1
ATOM 695 C C . VAL A 1 86 ? -0.715 2.637 -3.141 1.00 86.25 86 VAL A C 1
ATOM 697 O O . VAL A 1 86 ? -1.049 3.780 -2.837 1.00 86.25 86 VAL A O 1
ATOM 700 N N . GLY A 1 87 ? -0.397 1.731 -2.219 1.00 90.88 87 GLY A N 1
ATOM 701 C CA . GLY A 1 87 ? -0.388 2.021 -0.797 1.00 90.88 87 GLY A CA 1
ATOM 702 C C . GLY A 1 87 ? 0.168 0.876 0.032 1.00 90.88 87 GLY A C 1
ATOM 703 O O . GLY A 1 87 ? 0.428 -0.222 -0.472 1.00 90.88 87 GLY A O 1
ATOM 704 N N . VAL A 1 88 ? 0.331 1.148 1.320 1.00 92.06 88 VAL A N 1
ATOM 705 C CA . VAL A 1 88 ? 0.826 0.197 2.321 1.00 92.06 88 VAL A CA 1
ATOM 706 C C . VAL A 1 88 ? 0.005 0.304 3.600 1.00 92.06 88 VAL A C 1
ATOM 708 O O . VAL A 1 88 ? -0.499 1.378 3.933 1.00 92.06 88 VAL A O 1
ATOM 711 N N . VAL A 1 89 ? -0.127 -0.813 4.308 1.00 94.38 89 VAL A N 1
ATOM 712 C CA . VAL A 1 89 ? -0.678 -0.883 5.658 1.00 94.38 89 VAL A CA 1
ATOM 713 C C . VAL A 1 89 ? 0.368 -1.509 6.564 1.00 94.38 89 VAL A C 1
ATOM 715 O O . VAL A 1 89 ? 0.827 -2.622 6.306 1.00 94.38 89 VAL A O 1
ATOM 718 N N . GLU A 1 90 ? 0.703 -0.791 7.624 1.00 93.31 90 GLU A N 1
ATOM 719 C CA . GLU A 1 90 ? 1.610 -1.229 8.674 1.00 93.31 90 GLU A CA 1
ATOM 720 C C . GLU A 1 90 ? 0.800 -1.541 9.939 1.00 93.31 90 GLU A C 1
ATOM 722 O O . GLU A 1 90 ? -0.075 -0.767 10.350 1.00 93.31 90 GLU A O 1
ATOM 727 N N . VAL A 1 91 ? 1.076 -2.688 10.554 1.00 92.62 91 VAL A N 1
ATOM 728 C CA . VAL A 1 91 ? 0.328 -3.231 11.684 1.00 92.62 91 VAL A CA 1
ATOM 729 C C . VAL A 1 91 ? 1.253 -3.369 12.885 1.00 92.62 91 VAL A C 1
ATOM 731 O O . VAL A 1 91 ? 2.269 -4.049 12.842 1.00 92.62 91 VAL A O 1
ATOM 734 N N . LYS A 1 92 ? 0.885 -2.753 14.007 1.00 92.44 92 LYS A N 1
ATOM 735 C CA . LYS A 1 92 ? 1.655 -2.834 15.257 1.00 92.44 92 LYS A CA 1
ATOM 736 C C . LYS A 1 92 ? 0.820 -3.429 16.383 1.00 92.44 92 LYS A C 1
ATOM 738 O O . LYS A 1 92 ? -0.407 -3.326 16.388 1.00 92.44 92 LYS A O 1
ATOM 743 N N . LYS A 1 93 ? 1.465 -4.010 17.400 1.00 89.12 93 LYS A N 1
ATOM 744 C CA . LYS A 1 93 ? 0.746 -4.361 18.640 1.00 89.12 93 LYS A CA 1
ATOM 745 C C . LYS A 1 93 ? 0.192 -3.108 19.332 1.00 89.12 93 LYS A C 1
ATOM 747 O O . LYS A 1 93 ? 0.896 -2.097 19.396 1.00 89.12 93 LYS A O 1
ATOM 752 N N . PRO A 1 94 ? -1.012 -3.184 19.931 1.00 87.50 94 PRO A N 1
ATOM 753 C CA . PRO A 1 94 ? -1.511 -2.144 20.819 1.00 87.50 94 PRO A CA 1
ATOM 754 C C . PRO A 1 94 ? -0.510 -1.800 21.923 1.00 87.50 94 PRO A C 1
ATOM 756 O O . PRO A 1 94 ? 0.056 -2.677 22.580 1.00 87.50 94 PRO A O 1
ATOM 759 N N . GLY A 1 95 ? -0.308 -0.506 22.131 1.00 83.44 95 GLY A N 1
ATOM 760 C CA . GLY A 1 95 ? 0.596 0.038 23.132 1.00 83.44 95 GLY A CA 1
ATOM 761 C C . GLY A 1 95 ? 0.465 1.555 23.197 1.00 83.44 95 GLY A C 1
ATOM 762 O O . GLY A 1 95 ? -0.140 2.176 22.328 1.00 83.44 95 GLY A O 1
ATOM 763 N N . ASN A 1 96 ? 1.038 2.166 24.231 1.00 82.75 96 ASN A N 1
ATOM 764 C CA . ASN A 1 96 ? 0.863 3.596 24.466 1.00 82.75 96 ASN A CA 1
ATOM 765 C C . ASN A 1 96 ? 1.507 4.438 23.348 1.00 82.75 96 ASN A C 1
ATOM 767 O O . ASN A 1 96 ? 2.727 4.398 23.171 1.00 82.75 96 ASN A O 1
ATOM 771 N N . ASN A 1 97 ? 0.686 5.199 22.617 1.00 84.25 97 ASN A N 1
ATOM 772 C CA . ASN A 1 97 ? 1.090 6.097 21.529 1.00 84.25 97 ASN A CA 1
ATOM 773 C C . ASN A 1 97 ? 1.969 5.443 20.448 1.00 84.25 97 ASN A C 1
ATOM 775 O O . ASN A 1 97 ? 2.772 6.127 19.813 1.00 84.25 97 ASN A O 1
ATOM 779 N N . VAL A 1 98 ? 1.834 4.129 20.225 1.00 90.06 98 VAL A N 1
ATOM 780 C CA . VAL A 1 98 ? 2.685 3.381 19.281 1.00 90.06 98 VAL A CA 1
ATOM 781 C C . VAL A 1 98 ? 2.610 3.967 17.870 1.00 90.06 98 VAL A C 1
ATOM 783 O O . VAL A 1 98 ? 3.640 4.104 17.215 1.00 90.06 98 VAL A O 1
ATOM 786 N N . LEU A 1 99 ? 1.422 4.396 17.431 1.00 90.25 99 LEU A N 1
ATOM 787 C CA . LEU A 1 99 ? 1.223 4.900 16.069 1.00 90.25 99 LEU A CA 1
ATOM 788 C C . LEU A 1 99 ? 1.868 6.265 15.796 1.00 90.25 99 LEU A C 1
ATOM 790 O O . LEU A 1 99 ? 2.075 6.624 14.642 1.00 90.25 99 LEU A O 1
ATOM 794 N N . LEU A 1 100 ? 2.202 7.022 16.841 1.00 89.44 100 LEU A N 1
ATOM 795 C CA . LEU A 1 100 ? 2.852 8.330 16.720 1.00 89.44 100 LEU A CA 1
ATOM 796 C C . LEU A 1 100 ? 4.351 8.269 17.028 1.00 89.44 100 LEU A C 1
ATOM 798 O O . LEU A 1 100 ? 5.019 9.303 17.074 1.00 89.44 100 LEU A O 1
ATOM 802 N N . GLN A 1 101 ? 4.904 7.072 17.249 1.00 88.75 101 GLN A N 1
ATOM 803 C CA . GLN A 1 101 ? 6.334 6.930 17.480 1.00 88.75 101 GLN A C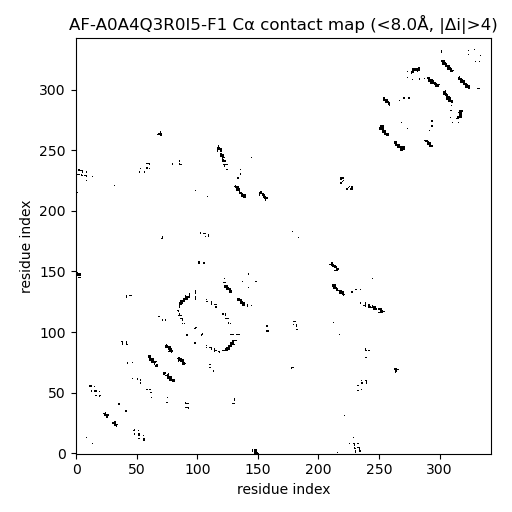A 1
ATOM 804 C C . GLN A 1 101 ? 7.117 7.306 16.209 1.00 88.75 101 GLN A C 1
ATOM 806 O O . GLN A 1 101 ? 6.855 6.747 15.141 1.00 88.75 101 GLN A O 1
ATOM 811 N N . PRO A 1 102 ? 8.129 8.190 16.311 1.00 84.75 102 PRO A N 1
ATOM 812 C CA . PRO A 1 102 ? 8.977 8.604 15.192 1.00 84.75 102 PRO A CA 1
ATOM 813 C C . PRO A 1 102 ? 9.536 7.476 14.330 1.00 84.75 102 PRO A C 1
ATOM 815 O O . PRO A 1 102 ? 9.650 7.610 13.115 1.00 84.75 102 PRO A O 1
ATOM 818 N N . THR A 1 103 ? 9.915 6.370 14.964 1.00 84.44 103 THR A N 1
ATOM 819 C CA . THR A 1 103 ? 10.474 5.192 14.299 1.00 84.44 103 THR A CA 1
ATOM 820 C C . THR A 1 103 ? 9.429 4.466 13.461 1.00 84.44 103 THR A C 1
ATOM 822 O O . THR A 1 103 ? 9.739 4.060 12.347 1.00 84.44 103 THR A O 1
ATOM 825 N N . VAL A 1 104 ? 8.195 4.362 13.960 1.00 88.12 104 VAL A N 1
ATOM 826 C CA . VAL A 1 104 ? 7.069 3.722 13.267 1.00 88.12 104 VAL A CA 1
ATOM 827 C C . VAL A 1 104 ? 6.610 4.576 12.084 1.00 88.12 104 VAL A C 1
ATOM 829 O O . VAL A 1 104 ? 6.469 4.071 10.975 1.00 88.12 104 VAL A O 1
ATOM 832 N N . LEU A 1 105 ? 6.456 5.888 12.281 1.00 87.00 105 LEU A N 1
ATOM 833 C CA . LEU A 1 105 ? 6.128 6.813 11.189 1.00 87.00 105 LEU A CA 1
ATOM 834 C C . LEU A 1 105 ? 7.248 6.885 10.142 1.00 87.00 105 LEU A C 1
ATOM 836 O O . LEU A 1 105 ? 6.974 6.975 8.948 1.00 87.00 105 LEU A O 1
ATOM 840 N N . GLY A 1 106 ? 8.511 6.815 10.573 1.00 82.94 106 GLY A N 1
ATOM 841 C CA . GLY A 1 106 ? 9.664 6.746 9.678 1.00 82.94 106 GLY A CA 1
ATOM 842 C C . GLY A 1 106 ? 9.684 5.471 8.831 1.00 82.94 106 GLY A C 1
ATOM 843 O O . GLY A 1 106 ? 9.997 5.549 7.645 1.00 82.94 106 GLY A O 1
ATOM 844 N N . GLU A 1 107 ? 9.314 4.327 9.411 1.00 84.00 107 GLU A N 1
ATOM 845 C CA . GLU A 1 107 ? 9.160 3.047 8.708 1.00 84.00 107 GLU A CA 1
ATOM 846 C C . GLU A 1 107 ? 8.033 3.106 7.669 1.00 84.00 107 GLU A C 1
ATOM 848 O O . GLU A 1 107 ? 8.273 2.800 6.501 1.00 84.00 107 GLU A O 1
ATOM 853 N N . LEU A 1 108 ? 6.851 3.599 8.051 1.00 89.31 108 LEU A N 1
ATOM 854 C CA . LEU A 1 108 ? 5.733 3.804 7.125 1.00 89.31 108 LEU A CA 1
ATOM 855 C C . LEU A 1 108 ? 6.114 4.750 5.977 1.00 89.31 108 LEU A C 1
ATOM 857 O O . LEU A 1 108 ? 5.854 4.465 4.810 1.00 89.31 108 LEU A O 1
ATOM 861 N N . MET A 1 109 ? 6.781 5.863 6.291 1.00 86.25 109 MET A N 1
ATOM 862 C CA . MET A 1 109 ? 7.253 6.814 5.289 1.00 86.25 109 MET A CA 1
ATOM 863 C C . MET A 1 109 ? 8.276 6.175 4.341 1.00 86.25 109 MET A C 1
ATOM 865 O O . MET A 1 109 ? 8.197 6.385 3.130 1.00 86.25 109 MET A O 1
ATOM 869 N N . ASP A 1 110 ? 9.233 5.406 4.877 1.00 81.25 110 ASP A N 1
ATOM 870 C CA . ASP A 1 110 ? 10.208 4.674 4.069 1.00 81.25 110 ASP A CA 1
ATOM 871 C C . ASP A 1 110 ? 9.463 3.768 3.079 1.00 81.25 110 ASP A C 1
ATOM 873 O O . ASP A 1 110 ? 9.742 3.856 1.889 1.00 81.25 110 ASP A O 1
ATOM 877 N N . GLN A 1 111 ? 8.476 2.983 3.535 1.00 84.19 111 GLN A N 1
ATOM 878 C CA . GLN A 1 111 ? 7.642 2.114 2.693 1.00 84.19 111 GLN A CA 1
ATOM 879 C C . GLN A 1 111 ? 6.865 2.887 1.615 1.00 84.19 111 GLN A C 1
ATOM 881 O O . GLN A 1 111 ? 6.888 2.495 0.448 1.00 84.19 111 GLN A O 1
ATOM 886 N N . MET A 1 112 ? 6.210 3.995 1.974 1.00 86.12 112 MET A N 1
ATOM 887 C CA . MET A 1 112 ? 5.459 4.831 1.028 1.00 86.12 112 MET A CA 1
ATOM 888 C C . MET A 1 112 ? 6.359 5.425 -0.062 1.00 86.12 112 MET A C 1
ATOM 890 O O . MET A 1 112 ? 5.981 5.419 -1.232 1.00 86.12 112 MET A O 1
ATOM 894 N N . LEU A 1 113 ? 7.574 5.868 0.282 1.00 78.62 113 LEU A N 1
ATOM 895 C CA . LEU A 1 113 ? 8.543 6.362 -0.704 1.00 78.62 113 LEU A CA 1
ATOM 896 C C . LEU A 1 113 ? 8.953 5.265 -1.695 1.00 78.62 113 LEU A C 1
ATOM 898 O O . LEU A 1 113 ? 9.227 5.547 -2.862 1.00 78.62 113 LEU A O 1
ATOM 902 N N . LEU A 1 114 ? 8.994 4.001 -1.253 1.00 75.31 114 LEU A N 1
ATOM 903 C CA . LEU A 1 114 ? 9.242 2.881 -2.162 1.00 75.31 114 LEU A CA 1
ATOM 904 C C . LEU A 1 114 ? 8.100 2.701 -3.161 1.00 75.31 114 LEU A C 1
ATOM 906 O O . LEU A 1 114 ? 8.364 2.389 -4.321 1.00 75.31 114 LEU A O 1
ATOM 910 N N . VAL A 1 115 ? 6.856 2.875 -2.711 1.00 79.44 115 VAL A N 1
ATOM 911 C CA . VAL A 1 115 ? 5.664 2.779 -3.563 1.00 79.44 115 VAL A CA 1
ATOM 912 C C . VAL A 1 115 ? 5.664 3.895 -4.603 1.00 79.44 115 VAL A C 1
ATOM 914 O O . VAL A 1 115 ? 5.576 3.620 -5.801 1.00 79.44 115 VAL A O 1
ATOM 917 N N . GLU A 1 116 ? 5.841 5.135 -4.149 1.00 78.38 116 GLU A N 1
ATOM 918 C CA . GLU A 1 116 ? 5.867 6.329 -4.996 1.00 78.38 116 GLU A CA 1
ATOM 919 C C . GLU A 1 116 ? 6.978 6.227 -6.051 1.00 78.38 116 GLU A C 1
ATOM 921 O O . GLU A 1 116 ? 6.742 6.418 -7.247 1.00 78.38 116 GLU A O 1
ATOM 926 N N . GLY A 1 117 ? 8.180 5.827 -5.625 1.00 67.81 117 GLY A N 1
ATOM 927 C CA . GLY A 1 117 ? 9.332 5.670 -6.505 1.00 67.81 117 GLY A CA 1
ATOM 928 C C . GLY A 1 117 ? 9.197 4.543 -7.534 1.00 67.81 117 GLY A C 1
ATOM 929 O O . GLY A 1 117 ? 9.836 4.630 -8.582 1.00 67.81 117 GLY A O 1
ATOM 930 N N . PHE A 1 118 ? 8.392 3.503 -7.275 1.00 64.38 118 PHE A N 1
ATOM 931 C CA . PHE A 1 118 ? 8.259 2.354 -8.182 1.00 64.38 118 PHE A CA 1
ATOM 932 C C . PHE A 1 118 ? 7.518 2.728 -9.466 1.00 64.38 118 PHE A C 1
ATOM 934 O O . PHE A 1 118 ? 7.986 2.437 -10.565 1.00 64.38 118 PHE A O 1
ATOM 941 N N . TYR A 1 119 ? 6.346 3.350 -9.329 1.00 64.31 119 TYR A N 1
ATOM 942 C CA . TYR A 1 119 ? 5.467 3.623 -10.466 1.00 64.31 119 TYR A CA 1
ATOM 943 C C . TYR A 1 119 ? 5.432 5.102 -10.868 1.00 64.31 119 TYR A C 1
ATOM 945 O O . TYR A 1 119 ? 4.925 5.423 -11.945 1.00 64.31 119 TYR A O 1
ATOM 953 N N . GLY A 1 120 ? 5.951 6.014 -10.034 1.00 65.81 120 GLY A N 1
ATOM 954 C CA . GLY A 1 120 ? 5.755 7.455 -10.230 1.00 65.81 120 GLY A CA 1
ATOM 955 C C . GLY A 1 120 ? 4.267 7.820 -10.296 1.00 65.81 120 GLY A C 1
ATOM 956 O O . GLY A 1 120 ? 3.875 8.717 -11.047 1.00 65.81 120 GLY A O 1
ATOM 957 N N . MET A 1 121 ? 3.439 7.047 -9.588 1.00 70.94 121 MET A N 1
ATOM 958 C CA . MET A 1 121 ? 1.993 7.208 -9.490 1.00 70.94 121 MET A CA 1
ATOM 959 C C . MET A 1 121 ? 1.659 7.656 -8.074 1.00 70.94 121 MET A C 1
ATOM 961 O O . MET A 1 121 ? 2.202 7.108 -7.114 1.00 70.94 121 MET A O 1
ATOM 965 N N . GLY A 1 122 ? 0.763 8.629 -7.968 1.00 73.81 122 GLY A N 1
ATOM 966 C CA . GLY A 1 122 ? 0.220 9.122 -6.708 1.00 73.81 122 GLY A CA 1
ATOM 967 C C . GLY A 1 122 ? -1.304 9.243 -6.793 1.00 73.81 122 GLY A C 1
ATOM 968 O O . GLY A 1 122 ? -1.872 9.041 -7.859 1.00 73.81 122 GLY A O 1
ATOM 969 N N . PRO A 1 123 ? -2.008 9.552 -5.700 1.00 81.00 123 PRO A N 1
ATOM 970 C CA . PRO A 1 123 ? -1.460 9.710 -4.363 1.00 81.00 123 PRO A CA 1
ATOM 971 C C . PRO A 1 123 ? -1.065 8.359 -3.759 1.00 81.00 123 PRO A C 1
ATOM 973 O O . PRO A 1 123 ? -1.794 7.373 -3.903 1.00 81.00 123 PRO A O 1
ATOM 976 N N . VAL A 1 124 ? 0.075 8.317 -3.066 1.00 87.00 124 VAL A N 1
ATOM 977 C CA . VAL A 1 124 ? 0.446 7.149 -2.256 1.00 87.00 124 VAL A CA 1
ATOM 978 C C . VAL A 1 124 ? -0.107 7.339 -0.858 1.00 87.00 124 VAL A C 1
ATOM 980 O O . VAL A 1 124 ? 0.185 8.331 -0.189 1.00 87.00 124 VAL A O 1
ATOM 983 N N . ILE A 1 125 ? -0.888 6.364 -0.403 1.00 92.06 125 ILE A N 1
ATOM 984 C CA . ILE A 1 125 ? -1.516 6.408 0.914 1.00 92.06 125 ILE A CA 1
ATOM 985 C C . ILE A 1 125 ? -0.916 5.323 1.813 1.00 92.06 125 ILE A C 1
ATOM 987 O O . ILE A 1 125 ? -0.797 4.157 1.424 1.00 92.06 125 ILE A O 1
ATOM 991 N N . GLY A 1 126 ? -0.536 5.721 3.023 1.00 94.06 126 GLY A N 1
ATOM 992 C CA . GLY A 1 126 ? -0.133 4.828 4.101 1.00 94.06 126 GLY A CA 1
ATOM 993 C C . GLY A 1 126 ? -1.253 4.690 5.123 1.00 94.06 126 GLY A C 1
ATOM 994 O O . GLY A 1 126 ? -1.960 5.652 5.421 1.00 94.06 126 GLY A O 1
ATOM 995 N N . ILE A 1 127 ? -1.430 3.490 5.658 1.00 95.94 127 ILE A N 1
ATOM 996 C CA . ILE A 1 127 ? -2.328 3.230 6.782 1.00 95.94 127 ILE A CA 1
ATOM 997 C C . ILE A 1 127 ? -1.493 2.597 7.885 1.00 95.94 127 ILE A C 1
ATOM 999 O O . ILE A 1 127 ? -0.724 1.674 7.642 1.00 95.94 127 ILE A O 1
ATOM 1003 N N . LEU A 1 128 ? -1.649 3.084 9.106 1.00 95.50 128 LEU A N 1
ATOM 1004 C CA . LEU A 1 128 ? -0.970 2.550 10.273 1.00 95.50 128 LEU A CA 1
ATOM 1005 C C . LEU A 1 128 ? -2.014 2.194 11.323 1.00 95.50 128 LEU A C 1
ATOM 1007 O O . LEU A 1 128 ? -2.892 3.007 11.629 1.00 95.50 128 LEU A O 1
ATOM 1011 N N . THR A 1 129 ? -1.956 0.973 11.852 1.00 95.31 129 THR A N 1
ATOM 1012 C CA . THR A 1 129 ? -3.003 0.489 12.752 1.00 95.31 129 THR A CA 1
ATOM 1013 C C . THR A 1 129 ? -2.514 -0.484 13.816 1.00 95.31 129 THR A C 1
ATOM 1015 O O . THR A 1 129 ? -1.570 -1.244 13.618 1.00 95.31 129 THR A O 1
ATOM 1018 N N . THR A 1 130 ? -3.206 -0.484 14.954 1.00 92.62 130 THR A N 1
ATOM 1019 C CA . THR A 1 130 ? -3.121 -1.533 15.981 1.00 92.62 130 THR A CA 1
ATOM 1020 C C . THR A 1 130 ? -4.350 -2.448 15.987 1.00 92.62 130 THR A C 1
ATOM 1022 O O . THR A 1 130 ? -4.628 -3.112 16.983 1.00 92.62 130 THR A O 1
ATOM 1025 N N . ALA A 1 131 ? -5.131 -2.438 14.900 1.00 89.81 131 ALA A N 1
ATOM 1026 C CA . ALA A 1 131 ? -6.540 -2.831 14.808 1.00 89.81 131 ALA A CA 1
ATOM 1027 C C . ALA A 1 131 ? -7.495 -1.941 15.624 1.00 89.81 131 ALA A C 1
ATOM 1029 O O . ALA A 1 131 ? -8.575 -1.612 15.143 1.00 89.81 131 ALA A O 1
ATOM 1030 N N . GLU A 1 132 ? -7.123 -1.520 16.830 1.00 89.19 132 GLU A N 1
ATOM 1031 C CA . GLU A 1 132 ? -7.967 -0.672 17.686 1.00 89.19 132 GLU A CA 1
ATOM 1032 C C . GLU A 1 132 ? -7.859 0.808 17.313 1.00 89.19 132 GLU A C 1
ATOM 1034 O O . GLU A 1 132 ? -8.854 1.535 17.290 1.00 89.19 132 GLU A O 1
ATOM 1039 N N . GLU A 1 133 ? -6.646 1.239 16.987 1.00 93.00 133 GLU A N 1
ATOM 1040 C CA . GLU A 1 133 ? -6.331 2.597 16.573 1.00 93.00 133 GLU A CA 1
ATOM 1041 C C . GLU A 1 133 ? -5.919 2.624 15.103 1.00 93.00 133 GLU A C 1
ATOM 1043 O O . GLU A 1 133 ? -5.292 1.685 14.604 1.00 93.00 133 GLU A O 1
ATOM 1048 N N . TRP A 1 134 ? -6.285 3.697 14.410 1.00 94.25 134 TRP A N 1
ATOM 1049 C CA . TRP A 1 134 ? -6.071 3.876 12.979 1.00 94.25 134 TRP A CA 1
ATOM 1050 C C . TRP A 1 134 ? -5.550 5.278 12.688 1.00 94.25 134 TRP A C 1
ATOM 1052 O O . TRP A 1 134 ? -6.026 6.266 13.252 1.00 94.25 134 TRP A O 1
ATOM 1062 N N . LEU A 1 135 ? -4.592 5.350 11.774 1.00 93.62 135 LEU A N 1
ATOM 1063 C CA . LEU A 1 135 ? -4.016 6.577 11.248 1.00 93.62 135 LEU A CA 1
ATOM 1064 C C . LEU A 1 135 ? -3.857 6.417 9.736 1.00 93.62 135 LEU A C 1
ATOM 1066 O O . LEU A 1 135 ? -3.392 5.378 9.266 1.00 93.62 135 LEU A O 1
ATOM 1070 N N . VAL A 1 136 ? -4.244 7.443 8.980 1.00 93.62 136 VAL A N 1
ATOM 1071 C CA . VAL A 1 136 ? -4.032 7.501 7.527 1.00 93.62 136 VAL A CA 1
ATOM 1072 C C . VAL A 1 136 ? -3.009 8.585 7.223 1.00 93.62 136 VAL A C 1
ATOM 1074 O O . VAL A 1 136 ? -3.058 9.659 7.822 1.00 93.62 136 VAL A O 1
ATOM 1077 N N . SER A 1 137 ? -2.086 8.311 6.303 1.00 92.31 137 SER A N 1
ATOM 1078 C CA . SER A 1 137 ? -0.989 9.203 5.944 1.00 92.31 137 SER A CA 1
ATOM 1079 C C . SER A 1 137 ? -0.823 9.379 4.437 1.00 92.31 137 SER A C 1
ATOM 1081 O O . SER A 1 137 ? -1.124 8.476 3.657 1.00 92.31 137 SER A O 1
ATOM 1083 N N . TRP A 1 138 ? -0.310 10.537 4.025 1.00 90.38 138 TRP A N 1
ATOM 1084 C CA . TRP A 1 138 ? -0.059 10.889 2.622 1.00 90.38 138 TRP A CA 1
ATOM 1085 C C . TRP A 1 138 ? 1.109 11.874 2.494 1.00 90.38 138 TRP A C 1
ATOM 1087 O O . TRP A 1 138 ? 1.520 12.509 3.474 1.00 90.38 138 TRP A O 1
ATOM 1097 N N . PHE A 1 139 ? 1.652 12.016 1.282 1.00 85.44 139 PHE A N 1
ATOM 1098 C CA . PHE A 1 139 ? 2.691 13.008 1.016 1.00 85.44 139 PHE A CA 1
ATOM 1099 C C . PHE A 1 139 ? 2.107 14.413 0.816 1.00 85.44 139 PHE A C 1
ATOM 1101 O O . PHE A 1 139 ? 1.070 14.570 0.173 1.00 85.44 139 PHE A O 1
ATOM 1108 N N . PRO A 1 140 ? 2.783 15.477 1.286 1.00 80.81 140 PRO A N 1
ATOM 1109 C CA . PRO A 1 140 ? 2.317 16.853 1.116 1.00 80.81 140 PRO A CA 1
ATOM 1110 C C . PRO A 1 140 ? 2.063 17.247 -0.338 1.00 80.81 140 PRO A C 1
ATOM 1112 O O . PRO A 1 140 ? 1.109 17.971 -0.611 1.00 80.81 140 PRO A O 1
ATOM 1115 N N . ILE A 1 141 ? 2.888 16.758 -1.269 1.00 74.06 141 ILE A N 1
ATOM 1116 C CA . ILE A 1 141 ? 2.748 17.028 -2.706 1.00 74.06 141 ILE A CA 1
ATOM 1117 C C . ILE A 1 141 ? 1.435 16.482 -3.278 1.00 74.06 141 ILE A C 1
ATOM 1119 O O . ILE A 1 141 ? 0.844 17.093 -4.168 1.00 74.06 141 ILE A O 1
ATOM 1123 N N . ASP A 1 142 ? 0.925 15.401 -2.692 1.00 72.69 142 ASP A N 1
ATOM 1124 C CA . ASP A 1 142 ? -0.342 14.792 -3.076 1.00 72.69 142 ASP A CA 1
ATOM 1125 C C . ASP A 1 142 ? -1.546 15.586 -2.555 1.00 72.69 142 ASP A C 1
ATOM 1127 O O . ASP A 1 142 ? -2.670 15.351 -2.993 1.00 72.69 142 ASP A O 1
ATOM 1131 N N . SER A 1 143 ? -1.342 16.592 -1.692 1.00 68.62 143 SER A N 1
ATOM 1132 C CA . SER A 1 143 ? -2.432 17.407 -1.132 1.00 68.62 143 SER A CA 1
ATOM 1133 C C . SER A 1 143 ? -3.284 18.089 -2.209 1.00 68.62 143 SER A C 1
ATOM 1135 O O . SER A 1 143 ? -4.456 18.353 -1.978 1.00 68.62 143 SER A O 1
ATOM 1137 N N . GLY A 1 144 ? -2.725 18.341 -3.402 1.00 59.34 144 GLY A N 1
ATOM 1138 C CA . GLY A 1 144 ? -3.453 18.874 -4.561 1.00 59.34 144 GLY A CA 1
ATOM 1139 C C . GLY A 1 144 ? -4.412 17.869 -5.220 1.00 59.34 144 GLY A C 1
ATOM 1140 O O . GLY A 1 144 ? -5.508 18.241 -5.629 1.00 59.34 144 GLY A O 1
ATOM 1141 N N . ALA A 1 145 ? -4.047 16.582 -5.273 1.00 51.19 145 ALA A N 1
ATOM 1142 C CA . ALA A 1 145 ? -4.976 15.502 -5.640 1.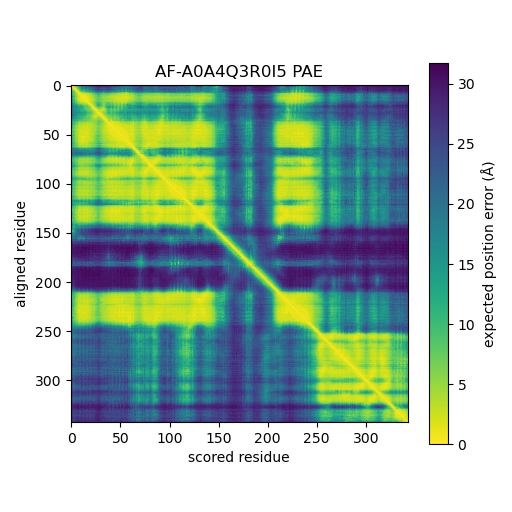00 51.19 145 ALA A CA 1
ATOM 1143 C C . ALA A 1 145 ? -6.012 15.248 -4.527 1.00 51.19 145 ALA A C 1
ATOM 1145 O O . ALA A 1 145 ? -7.079 14.681 -4.760 1.00 51.19 145 ALA A O 1
ATOM 1146 N N . LEU A 1 146 ? -5.698 15.718 -3.318 1.00 55.47 146 LEU A N 1
ATOM 1147 C CA . LEU A 1 146 ? -6.516 15.663 -2.114 1.00 55.47 146 LEU A CA 1
ATOM 1148 C C . LEU A 1 146 ? -7.175 17.022 -1.791 1.00 55.47 146 LEU A C 1
ATOM 1150 O O . LEU A 1 146 ? -7.613 17.203 -0.661 1.00 55.47 146 LEU A O 1
ATOM 1154 N N . ALA A 1 147 ? -7.251 17.973 -2.745 1.00 38.69 147 ALA A N 1
ATOM 1155 C CA . ALA A 1 147 ? -7.514 19.420 -2.554 1.00 38.69 147 ALA A CA 1
ATOM 1156 C C . ALA A 1 147 ? -8.895 19.833 -1.987 1.00 38.69 147 ALA A C 1
ATOM 1158 O O . ALA A 1 147 ? -9.332 20.974 -2.139 1.00 38.69 147 ALA A O 1
ATOM 1159 N N . HIS A 1 148 ? -9.577 18.937 -1.286 1.00 41.66 148 HIS A N 1
ATOM 1160 C CA . HIS A 1 148 ? -10.702 19.248 -0.405 1.00 41.66 148 HIS A CA 1
ATOM 1161 C C . HIS A 1 148 ? -10.304 19.209 1.087 1.00 41.66 148 HIS A C 1
ATOM 1163 O O . HIS A 1 148 ? -11.166 19.131 1.956 1.00 41.66 148 HIS A O 1
ATOM 1169 N N . VAL A 1 149 ? -9.000 19.284 1.379 1.00 45.25 149 VAL A N 1
ATOM 1170 C CA . VAL A 1 149 ? -8.399 19.070 2.703 1.00 45.25 149 VAL A CA 1
ATOM 1171 C C . VAL A 1 149 ? -7.689 20.342 3.209 1.00 45.25 149 VAL A C 1
ATOM 1173 O O . VAL A 1 149 ? -6.640 20.728 2.705 1.00 45.25 149 VAL A O 1
ATOM 1176 N N . ASP A 1 150 ? -8.275 21.005 4.211 1.00 35.78 150 ASP A N 1
ATOM 1177 C CA . ASP A 1 150 ? -7.656 21.984 5.131 1.00 35.78 150 ASP A CA 1
ATOM 1178 C C . ASP A 1 150 ? -6.361 21.449 5.782 1.00 35.78 150 ASP A C 1
ATOM 1180 O O . ASP A 1 150 ? -6.190 20.231 5.875 1.00 35.78 150 ASP A O 1
ATOM 1184 N N . PRO A 1 151 ? -5.483 22.343 6.282 1.00 33.81 151 PRO A N 1
ATOM 1185 C CA . PRO A 1 151 ? -4.048 22.108 6.446 1.00 33.81 151 PRO A CA 1
ATOM 1186 C C . PRO A 1 151 ? -3.690 20.980 7.431 1.00 33.81 151 PRO A C 1
ATOM 1188 O O . PRO A 1 151 ? -4.460 20.689 8.346 1.00 33.81 151 PRO A O 1
ATOM 1191 N N . PRO A 1 152 ? -2.499 20.369 7.281 1.00 42.66 152 PRO A N 1
ATOM 1192 C CA . PRO A 1 152 ? -1.998 19.328 8.183 1.00 42.66 152 PRO A CA 1
ATOM 1193 C C . PRO A 1 152 ? -2.007 19.792 9.648 1.00 42.66 152 PRO A C 1
ATOM 1195 O O . PRO A 1 152 ? -1.408 20.815 9.977 1.00 42.66 152 PRO A O 1
ATOM 1198 N N . GLU A 1 153 ? -2.630 19.021 10.543 1.00 44.44 153 GLU A N 1
ATOM 1199 C CA . GLU A 1 153 ? -2.581 19.299 11.990 1.00 44.44 153 GLU A CA 1
ATOM 1200 C C . GLU A 1 153 ? -1.216 18.949 12.605 1.00 44.44 153 GLU A C 1
ATOM 1202 O O . GLU A 1 153 ? -0.837 19.502 13.637 1.00 44.44 153 GLU A O 1
ATOM 1207 N N . ALA A 1 154 ? -0.442 18.076 11.952 1.00 46.75 154 ALA A N 1
ATOM 1208 C CA . ALA A 1 154 ? 0.936 17.793 12.322 1.00 46.75 154 ALA A CA 1
ATOM 1209 C C . ALA A 1 154 ? 1.787 17.473 11.087 1.00 46.75 154 ALA A C 1
ATOM 1211 O O . ALA A 1 154 ? 1.502 16.552 10.322 1.00 46.75 154 ALA A O 1
ATOM 1212 N N . SER A 1 155 ? 2.862 18.236 10.917 1.00 43.56 155 SER A N 1
ATOM 1213 C CA . SER A 1 155 ? 3.977 17.913 10.039 1.00 43.56 155 SER A CA 1
ATOM 1214 C C . SER A 1 155 ? 4.965 17.049 10.813 1.00 43.56 155 SER A C 1
ATOM 1216 O O . SER A 1 155 ? 5.563 17.502 11.789 1.00 43.56 155 SER A O 1
ATOM 1218 N N . PHE A 1 156 ? 5.147 15.795 10.400 1.00 42.47 156 PHE A N 1
ATOM 1219 C CA . PHE A 1 156 ? 6.197 14.972 10.986 1.00 42.47 156 PHE A CA 1
ATOM 1220 C C . PHE A 1 156 ? 7.487 15.116 10.179 1.00 42.47 156 PHE A C 1
ATOM 1222 O O . PHE A 1 156 ? 7.530 14.741 9.010 1.00 42.47 156 PHE A O 1
ATOM 1229 N N . THR A 1 157 ? 8.538 15.636 10.811 1.00 44.81 157 THR A N 1
ATOM 1230 C CA . THR A 1 157 ? 9.915 15.588 10.309 1.00 44.81 157 THR A CA 1
ATOM 1231 C C . THR A 1 157 ? 10.702 14.555 11.108 1.00 44.81 157 THR A C 1
ATOM 1233 O O . THR A 1 157 ? 10.835 14.643 12.328 1.00 44.81 157 THR A O 1
ATOM 1236 N N . THR A 1 158 ? 11.245 13.549 10.421 1.00 37.31 158 THR A N 1
ATOM 1237 C CA . THR A 1 158 ? 12.149 12.572 11.054 1.00 37.31 158 THR A CA 1
ATOM 1238 C C . THR A 1 158 ? 13.348 13.284 11.706 1.00 37.31 158 THR A C 1
ATOM 1240 O O . THR A 1 158 ? 13.925 14.170 11.070 1.00 37.31 158 THR A O 1
ATOM 1243 N N . PRO A 1 159 ? 13.793 12.897 12.919 1.00 32.84 159 PRO A N 1
ATOM 1244 C CA . PRO A 1 159 ? 14.917 13.555 13.580 1.00 32.84 159 PRO A CA 1
ATOM 1245 C C . PRO A 1 159 ? 16.202 13.494 12.739 1.00 32.84 159 PRO A C 1
ATOM 1247 O O . PRO A 1 159 ? 16.690 12.412 12.395 1.00 32.84 159 PRO A O 1
ATOM 1250 N N . MET A 1 160 ? 16.794 14.656 12.448 1.00 37.44 160 MET A N 1
ATOM 1251 C CA . MET A 1 160 ? 18.183 14.737 11.994 1.00 37.44 160 MET A CA 1
ATOM 1252 C C . MET A 1 160 ? 19.114 14.488 13.183 1.00 37.44 160 MET A C 1
ATOM 1254 O O . MET A 1 160 ? 18.889 14.975 14.291 1.00 37.44 160 MET A O 1
ATOM 1258 N N . LYS A 1 161 ? 20.186 13.724 12.958 1.00 31.52 161 LYS A N 1
ATOM 1259 C CA . LYS A 1 161 ? 21.192 13.420 13.979 1.00 31.52 161 LYS A CA 1
ATOM 1260 C C . LYS A 1 161 ? 21.889 14.715 14.409 1.00 31.52 161 LYS A C 1
ATOM 1262 O O . LYS A 1 161 ? 22.775 15.198 13.707 1.00 31.52 161 LYS A O 1
ATOM 1267 N N . GLN A 1 162 ? 21.543 15.252 15.578 1.00 30.28 162 GLN A N 1
ATOM 1268 C CA . GLN A 1 162 ? 22.432 16.183 16.266 1.00 30.28 162 GLN A CA 1
ATOM 1269 C C . GLN A 1 162 ? 23.721 15.431 16.621 1.00 30.28 162 GLN A C 1
ATOM 1271 O O . GLN A 1 162 ? 23.693 14.323 17.162 1.00 30.28 162 GLN A O 1
ATOM 1276 N N . LYS A 1 163 ? 24.873 16.020 16.283 1.00 33.12 163 LYS A N 1
ATOM 1277 C CA . LYS A 1 163 ? 26.171 15.593 16.811 1.00 33.12 163 LYS A CA 1
ATOM 1278 C C . LYS A 1 163 ? 26.186 15.896 18.309 1.00 33.12 163 LYS A C 1
ATOM 1280 O O . LYS A 1 163 ? 26.647 16.952 18.722 1.00 33.12 163 LYS A O 1
ATOM 1285 N N . SER A 1 164 ? 25.688 14.974 19.119 1.00 30.88 164 SER A N 1
ATOM 1286 C CA . SER A 1 164 ? 25.888 15.002 20.563 1.00 30.88 164 SER A CA 1
ATOM 1287 C C . SER A 1 164 ? 26.305 13.621 21.037 1.00 30.88 164 SER A C 1
ATOM 1289 O O . SER A 1 164 ? 25.587 12.633 20.912 1.00 30.88 164 SER A O 1
ATOM 1291 N N . SER A 1 165 ? 27.532 13.581 21.534 1.00 36.75 165 SER A N 1
ATOM 1292 C CA . SER A 1 165 ? 28.162 12.476 22.227 1.00 36.75 165 SER A CA 1
ATOM 1293 C C . SER A 1 165 ? 27.456 12.186 23.550 1.00 36.75 165 SER A C 1
ATOM 1295 O O . SER A 1 165 ? 27.570 12.975 24.486 1.00 36.75 165 SER A O 1
ATOM 1297 N N . SER A 1 166 ? 26.822 11.026 23.665 1.00 31.78 166 SER A N 1
ATOM 1298 C CA . SER A 1 166 ? 26.722 10.301 24.932 1.00 31.78 166 SER A CA 1
ATOM 1299 C C . SER A 1 166 ? 26.312 8.856 24.667 1.00 31.78 166 SER A C 1
ATOM 1301 O O . SER A 1 166 ? 25.417 8.557 23.883 1.00 31.78 166 SER A O 1
ATOM 1303 N N . ILE A 1 167 ? 27.067 7.954 25.283 1.00 36.22 167 ILE A N 1
ATOM 1304 C CA . ILE A 1 167 ? 26.923 6.506 25.207 1.00 36.22 167 ILE A CA 1
ATOM 1305 C C . ILE A 1 167 ? 25.787 6.103 26.150 1.00 36.22 167 ILE A C 1
ATOM 1307 O O . ILE A 1 167 ? 25.869 6.384 27.345 1.00 36.22 167 ILE A O 1
ATOM 1311 N N . SER A 1 168 ? 24.779 5.394 25.647 1.00 28.58 168 SER A N 1
ATOM 1312 C CA . SER A 1 168 ? 23.905 4.566 26.480 1.00 28.58 168 SER A CA 1
ATOM 1313 C C . SER A 1 168 ? 23.677 3.211 25.816 1.00 28.58 168 SER A C 1
ATOM 1315 O O . SER A 1 168 ? 23.351 3.107 24.636 1.00 28.58 168 SER A O 1
ATOM 1317 N N . ILE A 1 169 ? 23.940 2.174 26.604 1.00 38.12 169 ILE A N 1
ATOM 1318 C CA . ILE A 1 169 ? 23.849 0.757 26.270 1.00 38.12 169 ILE A CA 1
ATOM 1319 C C . ILE A 1 169 ? 22.393 0.339 26.471 1.00 38.12 169 ILE A C 1
ATOM 1321 O O . ILE A 1 169 ? 21.926 0.390 27.604 1.00 38.12 169 ILE A O 1
ATOM 1325 N N . GLU A 1 170 ? 21.708 -0.124 25.424 1.00 29.72 170 GLU A N 1
ATOM 1326 C CA . GLU A 1 170 ? 20.453 -0.866 25.579 1.00 29.72 170 GLU A CA 1
ATOM 1327 C C . GLU A 1 170 ? 20.394 -2.123 24.704 1.00 29.72 170 GLU A C 1
ATOM 1329 O O . GLU A 1 170 ? 20.969 -2.233 23.619 1.00 29.72 170 GLU A O 1
ATOM 1334 N N . THR A 1 171 ? 19.752 -3.116 25.303 1.00 30.12 171 THR A N 1
ATOM 1335 C CA . THR A 1 171 ? 19.738 -4.550 25.031 1.00 30.12 171 THR A CA 1
ATOM 1336 C C . THR A 1 171 ? 18.956 -4.941 23.777 1.00 30.12 171 THR A C 1
ATOM 1338 O O . THR A 1 171 ? 17.848 -4.474 23.538 1.00 30.12 171 THR A O 1
ATOM 1341 N N . LYS A 1 172 ? 19.535 -5.873 23.008 1.00 31.41 172 LYS A N 1
ATOM 1342 C CA . LYS A 1 172 ? 18.991 -6.449 21.770 1.00 31.41 172 LYS A CA 1
ATOM 1343 C C . LYS A 1 172 ? 17.697 -7.238 22.019 1.00 31.41 172 LYS A C 1
ATOM 1345 O O . LYS A 1 172 ? 17.739 -8.305 22.626 1.00 31.41 172 LYS A O 1
ATOM 1350 N N . GLY A 1 173 ? 16.583 -6.753 21.476 1.00 29.84 173 GLY A N 1
ATOM 1351 C CA . GLY A 1 173 ? 15.408 -7.566 21.158 1.00 29.84 173 GLY A CA 1
ATOM 1352 C C . GLY A 1 173 ? 15.586 -8.251 19.799 1.00 29.84 173 GLY A C 1
ATOM 1353 O O . GLY A 1 173 ? 16.145 -7.668 18.871 1.00 29.84 173 GLY A O 1
ATOM 1354 N N . HIS A 1 174 ? 15.167 -9.512 19.700 1.00 36.62 174 HIS A N 1
ATOM 1355 C CA . HIS A 1 174 ? 15.247 -10.328 18.489 1.00 36.62 174 HIS A CA 1
ATOM 1356 C C . HIS A 1 174 ? 14.259 -9.849 17.414 1.00 36.62 174 HIS A C 1
ATOM 1358 O O . HIS A 1 174 ? 13.098 -10.245 17.429 1.00 36.62 174 HIS A O 1
ATOM 1364 N N . SER A 1 175 ? 14.748 -9.069 16.450 1.00 34.19 175 SER A N 1
ATOM 1365 C CA . SER A 1 175 ? 14.099 -8.889 15.144 1.00 34.19 175 SER A CA 1
ATOM 1366 C C . SER A 1 175 ? 14.790 -9.762 14.083 1.00 34.19 175 SER A C 1
ATOM 1368 O O . SER A 1 175 ? 15.996 -10.019 14.203 1.00 34.19 175 SER A O 1
ATOM 1370 N N . PRO A 1 176 ? 14.076 -10.225 13.038 1.00 32.97 176 PRO A N 1
ATOM 1371 C CA . PRO A 1 176 ? 14.694 -10.892 11.893 1.00 32.97 176 PRO A CA 1
ATOM 1372 C C . PRO A 1 176 ? 15.683 -9.949 11.173 1.00 32.97 176 PRO A C 1
ATOM 1374 O O . PRO A 1 176 ? 15.544 -8.728 11.259 1.00 32.97 176 PRO A O 1
ATOM 1377 N N . PRO A 1 177 ? 16.695 -10.469 10.457 1.00 28.72 177 PRO A N 1
ATOM 1378 C CA . PRO A 1 177 ? 17.692 -9.628 9.797 1.00 28.72 177 PRO A CA 1
ATOM 1379 C C . PRO A 1 177 ? 17.084 -8.861 8.607 1.00 28.72 177 PRO A C 1
ATOM 1381 O O . PRO A 1 177 ? 16.645 -9.481 7.643 1.00 28.72 177 PRO A O 1
ATOM 1384 N N . GLY A 1 178 ? 17.096 -7.521 8.661 1.00 37.81 178 GLY A N 1
ATOM 1385 C CA . GLY A 1 178 ? 16.652 -6.658 7.550 1.00 37.81 178 GLY A CA 1
ATOM 1386 C C . GLY A 1 178 ? 16.041 -5.308 7.952 1.00 37.81 178 GLY A C 1
ATOM 1387 O O . GLY A 1 178 ? 15.020 -4.930 7.397 1.00 37.81 178 GLY A O 1
ATOM 1388 N N . GLY A 1 179 ? 16.616 -4.590 8.925 1.00 35.81 179 GLY A N 1
ATOM 1389 C CA . GLY A 1 179 ? 16.009 -3.349 9.431 1.00 35.81 179 GLY A CA 1
ATOM 1390 C C . GLY A 1 179 ? 15.953 -2.214 8.401 1.00 35.81 179 GLY A C 1
ATOM 1391 O O . GLY A 1 179 ? 16.826 -2.113 7.537 1.00 35.81 179 GLY A O 1
ATOM 1392 N N . THR A 1 180 ? 14.957 -1.337 8.507 1.00 40.84 180 THR A N 1
ATOM 1393 C CA . THR A 1 180 ? 14.833 -0.127 7.675 1.00 40.84 180 THR A CA 1
ATOM 1394 C C . THR A 1 180 ? 16.009 0.846 7.901 1.00 40.84 180 THR A C 1
ATOM 1396 O O . THR A 1 180 ? 16.679 0.783 8.938 1.00 40.84 180 THR A O 1
ATOM 1399 N N . PRO A 1 181 ? 16.288 1.800 6.987 1.00 39.09 181 PRO A N 1
ATOM 1400 C CA . PRO A 1 181 ? 17.310 2.832 7.210 1.00 39.09 181 PRO A CA 1
ATOM 1401 C C . PRO A 1 181 ? 17.104 3.631 8.509 1.00 39.09 181 PRO A C 1
ATOM 1403 O O . PRO A 1 181 ? 18.073 4.084 9.121 1.00 39.09 181 PRO A O 1
ATOM 1406 N N . SER A 1 182 ? 15.852 3.780 8.945 1.00 40.91 182 SER A N 1
ATOM 1407 C CA . SER A 1 182 ? 15.463 4.376 10.225 1.00 40.91 182 SER A CA 1
ATOM 1408 C C . SER A 1 182 ? 15.867 3.517 11.440 1.00 40.91 182 SER A C 1
ATOM 1410 O O . SER A 1 182 ? 16.236 4.076 12.472 1.00 40.91 182 SER A O 1
ATOM 1412 N N . GLN A 1 183 ? 15.912 2.186 11.309 1.00 38.62 183 GLN A N 1
ATOM 1413 C CA . GLN A 1 183 ? 16.355 1.239 12.348 1.00 38.62 183 GLN A CA 1
ATOM 1414 C C . GLN A 1 183 ? 17.881 0.999 12.351 1.00 38.62 183 GLN A C 1
ATOM 1416 O O . GLN A 1 183 ? 18.480 0.782 13.403 1.00 38.62 183 GLN A O 1
ATOM 1421 N N . GLN A 1 184 ? 18.546 1.071 11.191 1.00 43.22 184 GLN A N 1
ATOM 1422 C CA . GLN A 1 184 ? 19.981 0.758 11.046 1.00 43.22 184 GLN A CA 1
ATOM 1423 C C . GLN A 1 184 ? 20.940 1.883 11.487 1.00 43.22 184 GLN A C 1
ATOM 1425 O O . GLN A 1 184 ? 22.147 1.669 11.591 1.00 43.22 184 GLN A O 1
ATOM 1430 N N . ARG A 1 185 ? 20.446 3.089 11.796 1.00 41.47 185 ARG A N 1
ATOM 1431 C CA . ARG A 1 185 ? 21.290 4.247 12.173 1.00 41.47 185 ARG A CA 1
ATOM 1432 C C . ARG A 1 185 ? 21.912 4.178 13.582 1.00 41.47 185 ARG A C 1
ATOM 1434 O O . ARG A 1 185 ? 22.633 5.103 13.963 1.00 41.47 185 ARG A O 1
ATOM 1441 N N . GLY A 1 186 ? 21.669 3.102 14.335 1.00 31.36 186 GLY A N 1
ATOM 1442 C CA . GLY A 1 186 ? 22.080 2.940 15.734 1.00 31.36 186 GLY A CA 1
ATOM 1443 C C . GLY A 1 186 ? 23.371 2.156 16.006 1.00 31.36 186 GLY A C 1
ATOM 1444 O O . GLY A 1 186 ? 23.733 2.021 17.171 1.00 31.36 186 GLY A O 1
ATOM 1445 N N . THR A 1 187 ? 24.086 1.612 15.014 1.00 27.36 187 THR A N 1
ATOM 1446 C CA . THR A 1 187 ? 25.260 0.762 15.314 1.00 27.36 187 THR A CA 1
ATOM 1447 C C . THR A 1 187 ? 26.420 1.010 14.352 1.00 27.36 187 THR A C 1
ATOM 1449 O O . THR A 1 187 ? 26.436 0.535 13.223 1.00 27.36 187 THR A O 1
ATOM 1452 N N . ILE A 1 188 ? 27.409 1.774 14.820 1.00 29.34 188 ILE A N 1
ATOM 1453 C CA . ILE A 1 188 ? 28.736 1.883 14.205 1.00 29.34 188 ILE A CA 1
ATOM 1454 C C . ILE A 1 188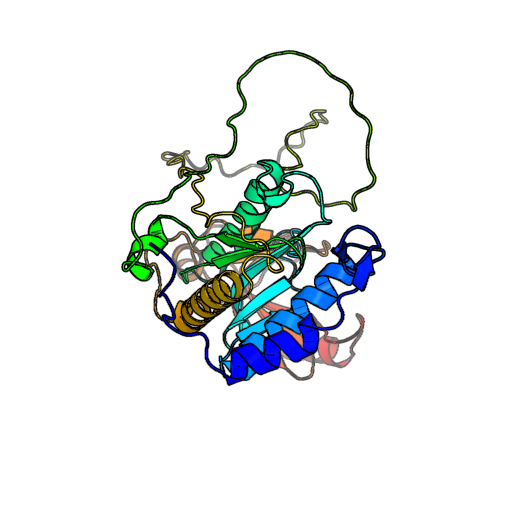 ? 29.565 0.699 14.708 1.00 29.34 188 ILE A C 1
ATOM 1456 O O . ILE A 1 188 ? 29.677 0.542 15.917 1.00 29.34 188 ILE A O 1
ATOM 1460 N N . HIS A 1 189 ? 30.162 -0.084 13.806 1.00 26.02 189 HIS A N 1
ATOM 1461 C CA . HIS A 1 189 ? 31.579 -0.463 13.874 1.00 26.02 189 HIS A CA 1
ATOM 1462 C C . HIS A 1 189 ? 32.075 -0.985 12.515 1.00 26.02 189 HIS A C 1
ATOM 1464 O O . HIS A 1 189 ? 31.369 -1.689 11.799 1.00 26.02 189 HIS A O 1
ATOM 1470 N N . CYS A 1 190 ? 33.292 -0.546 12.194 1.00 26.98 190 CYS A N 1
ATOM 1471 C CA . CYS A 1 190 ? 34.069 -0.704 10.968 1.00 26.98 190 CYS A CA 1
ATOM 1472 C C . CYS A 1 190 ? 34.391 -2.159 10.594 1.00 26.98 190 CYS A C 1
ATOM 1474 O O . CYS A 1 190 ? 34.445 -3.003 11.482 1.00 26.98 190 CYS A O 1
ATOM 1476 N N . ILE A 1 191 ? 34.725 -2.391 9.316 1.00 23.16 191 ILE A N 1
ATOM 1477 C CA . ILE A 1 191 ? 35.886 -3.173 8.841 1.00 23.16 191 ILE A CA 1
ATOM 1478 C C . ILE A 1 191 ? 36.196 -2.744 7.392 1.00 23.16 191 ILE A C 1
ATOM 1480 O O . ILE A 1 191 ? 35.305 -2.336 6.649 1.00 23.16 191 ILE A O 1
ATOM 1484 N N . ASP A 1 192 ? 37.490 -2.801 7.093 1.00 24.39 192 ASP A N 1
ATOM 1485 C CA . ASP A 1 192 ? 38.291 -2.154 6.057 1.00 24.39 192 ASP A CA 1
ATOM 1486 C C . ASP A 1 192 ? 37.948 -2.366 4.571 1.00 24.39 192 ASP A C 1
ATOM 1488 O O . ASP A 1 192 ? 37.271 -3.301 4.143 1.00 24.39 192 ASP A O 1
ATOM 1492 N N . GLU A 1 193 ? 38.527 -1.436 3.811 1.00 29.92 193 GLU A N 1
ATOM 1493 C CA . GLU A 1 193 ? 38.621 -1.261 2.366 1.00 29.92 193 GLU A CA 1
ATOM 1494 C C . GLU A 1 193 ? 38.937 -2.529 1.554 1.00 29.92 193 GLU A C 1
ATOM 1496 O O . GLU A 1 193 ? 39.902 -3.241 1.825 1.00 29.92 193 GLU A O 1
ATOM 1501 N N . VAL A 1 194 ? 38.241 -2.685 0.421 1.00 25.56 194 VAL A N 1
ATOM 1502 C CA . VAL A 1 194 ? 38.892 -3.040 -0.850 1.00 25.56 194 VAL A CA 1
ATOM 1503 C C . VAL A 1 194 ? 38.262 -2.188 -1.951 1.00 25.56 194 VAL A C 1
ATOM 1505 O O . VAL A 1 194 ? 37.052 -2.227 -2.168 1.00 25.56 194 VAL A O 1
ATOM 1508 N N . MET A 1 195 ? 39.105 -1.395 -2.611 1.00 31.06 195 MET A N 1
ATOM 1509 C CA . MET A 1 195 ? 38.770 -0.475 -3.696 1.00 31.06 195 MET A CA 1
ATOM 1510 C C . MET A 1 195 ? 38.018 -1.175 -4.839 1.00 31.06 195 MET A C 1
ATOM 1512 O O . MET A 1 195 ? 38.584 -2.014 -5.537 1.00 31.06 195 MET A O 1
ATOM 1516 N N . ASP A 1 196 ? 36.777 -0.757 -5.079 1.00 26.83 196 ASP A N 1
ATOM 1517 C CA . ASP A 1 196 ? 36.117 -0.865 -6.381 1.00 26.83 196 ASP A CA 1
ATOM 1518 C C . ASP A 1 196 ? 35.846 0.578 -6.822 1.00 26.83 196 ASP A C 1
ATOM 1520 O O . ASP A 1 196 ? 35.281 1.369 -6.058 1.00 26.83 196 ASP A O 1
ATOM 1524 N N . VAL A 1 197 ? 36.340 0.948 -8.005 1.00 30.72 197 VAL A N 1
ATOM 1525 C CA . VAL A 1 197 ? 36.324 2.326 -8.519 1.00 30.72 197 VAL A CA 1
ATOM 1526 C C . VAL A 1 197 ? 34.873 2.774 -8.647 1.00 30.72 197 VAL A C 1
ATOM 1528 O O . VAL A 1 197 ? 34.156 2.417 -9.582 1.00 30.72 197 VAL A O 1
ATOM 1531 N N . SER A 1 198 ? 34.436 3.507 -7.630 1.00 33.22 198 SER A N 1
ATOM 1532 C CA . SER A 1 198 ? 33.105 4.072 -7.519 1.00 33.22 198 SER A CA 1
ATOM 1533 C C . SER A 1 198 ? 32.986 5.216 -8.514 1.00 33.22 198 SER A C 1
ATOM 1535 O O . SER A 1 198 ? 33.928 5.979 -8.718 1.00 33.22 198 SER A O 1
ATOM 1537 N N . LEU A 1 199 ? 31.823 5.321 -9.151 1.00 36.31 199 LEU A N 1
ATOM 1538 C CA . LEU A 1 199 ? 31.434 6.535 -9.850 1.00 36.31 199 LEU A CA 1
ATOM 1539 C C . LEU A 1 199 ? 31.364 7.657 -8.806 1.00 36.31 199 LEU A C 1
ATOM 1541 O O . LEU A 1 199 ? 30.362 7.776 -8.106 1.00 36.31 199 LEU A O 1
ATOM 1545 N N . GLU A 1 200 ? 32.418 8.463 -8.699 1.00 30.31 200 GLU A N 1
ATOM 1546 C CA . GLU A 1 200 ? 32.280 9.835 -8.222 1.00 30.31 200 GLU A CA 1
ATOM 1547 C C . GLU A 1 200 ? 31.482 10.577 -9.294 1.00 30.31 200 GLU A C 1
ATOM 1549 O O . GLU A 1 200 ? 32.009 11.050 -10.300 1.00 30.31 200 GLU A O 1
ATOM 1554 N N . ILE A 1 201 ? 30.162 10.559 -9.132 1.00 35.19 201 ILE A N 1
ATOM 1555 C CA . ILE A 1 201 ? 29.300 11.525 -9.791 1.00 35.19 201 ILE A CA 1
ATOM 1556 C C . ILE A 1 201 ? 29.323 12.731 -8.868 1.00 35.19 201 ILE A C 1
ATOM 1558 O O . ILE A 1 201 ? 28.974 12.605 -7.698 1.00 35.19 201 ILE A O 1
ATOM 1562 N N . ASP A 1 202 ? 29.794 13.850 -9.411 1.00 27.16 202 ASP A N 1
ATOM 1563 C CA . ASP A 1 202 ? 29.630 15.192 -8.867 1.00 27.16 202 ASP A CA 1
ATOM 1564 C C . ASP A 1 202 ? 28.260 15.297 -8.184 1.00 27.16 202 ASP A C 1
ATOM 1566 O O . ASP A 1 202 ? 27.224 15.114 -8.834 1.00 27.16 202 ASP A O 1
ATOM 1570 N N . ASP A 1 203 ? 28.281 15.485 -6.862 1.00 28.75 203 ASP A N 1
ATOM 1571 C CA . ASP A 1 203 ? 27.117 15.617 -5.985 1.00 28.75 203 ASP A CA 1
ATOM 1572 C C . ASP A 1 203 ? 26.458 16.968 -6.306 1.00 28.75 203 ASP A C 1
ATOM 1574 O O . ASP A 1 203 ? 26.550 17.961 -5.580 1.00 28.75 203 ASP A O 1
ATOM 1578 N N . GLY A 1 204 ? 25.845 17.029 -7.486 1.00 27.72 204 GLY A N 1
ATOM 1579 C CA . GLY A 1 204 ? 25.051 18.140 -7.961 1.00 27.72 204 GLY A CA 1
ATOM 1580 C C . GLY A 1 204 ? 23.825 18.255 -7.077 1.00 27.72 204 GLY A C 1
ATOM 1581 O O . GLY A 1 204 ? 22.796 17.669 -7.383 1.00 27.72 204 GLY A O 1
ATOM 1582 N N . VAL A 1 205 ? 23.986 18.993 -5.977 1.00 28.69 205 VAL A N 1
ATOM 1583 C CA . VAL A 1 205 ? 22.964 19.421 -5.021 1.00 28.69 205 VAL A CA 1
ATOM 1584 C C . VAL A 1 205 ? 22.015 18.276 -4.663 1.00 28.69 205 VAL A C 1
ATOM 1586 O O . VAL A 1 205 ? 20.948 18.127 -5.256 1.00 28.69 205 VAL A O 1
ATOM 1589 N N . THR A 1 206 ? 22.359 17.508 -3.624 1.00 32.22 206 THR A N 1
ATOM 1590 C CA . THR A 1 206 ? 21.346 16.835 -2.803 1.00 32.22 206 THR A CA 1
ATOM 1591 C C . THR A 1 206 ? 20.367 17.901 -2.334 1.00 32.22 206 THR A C 1
ATOM 1593 O O . THR A 1 206 ? 20.588 18.569 -1.325 1.00 32.22 206 THR A O 1
ATOM 1596 N N . GLN A 1 207 ? 19.307 18.115 -3.106 1.00 33.62 207 GLN A N 1
ATOM 1597 C CA . GLN A 1 207 ? 18.143 18.830 -2.641 1.00 33.62 207 GLN A CA 1
ATOM 1598 C C . GLN A 1 207 ? 17.617 17.944 -1.514 1.00 33.62 207 G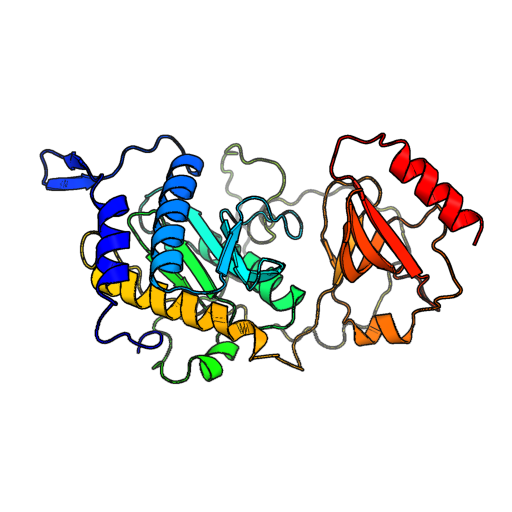LN A C 1
ATOM 1600 O O . GLN A 1 207 ? 17.102 16.856 -1.772 1.00 33.62 207 GLN A O 1
ATOM 1605 N N . GLU A 1 208 ? 17.900 18.327 -0.267 1.00 35.19 208 GLU A N 1
ATOM 1606 C CA . GLU A 1 208 ? 17.316 17.700 0.914 1.00 35.19 208 GLU A CA 1
ATOM 1607 C C . GLU A 1 208 ? 15.802 17.737 0.710 1.00 35.19 208 GLU A C 1
ATOM 1609 O O . GLU A 1 208 ? 15.165 18.773 0.878 1.00 35.19 208 GLU A O 1
ATOM 1614 N N . MET A 1 209 ? 15.225 16.629 0.240 1.00 44.25 209 MET A N 1
ATOM 1615 C CA . MET A 1 209 ? 13.781 16.488 0.209 1.00 44.25 209 MET A CA 1
ATOM 1616 C C . MET A 1 209 ? 13.350 16.430 1.663 1.00 44.25 209 MET A C 1
ATOM 1618 O O . MET A 1 209 ? 13.651 15.456 2.362 1.00 44.25 209 MET A O 1
ATOM 1622 N N . ASP A 1 210 ? 12.687 17.492 2.116 1.00 54.69 210 ASP A N 1
ATOM 1623 C CA . ASP A 1 210 ? 12.064 17.536 3.428 1.00 54.69 210 ASP A CA 1
ATOM 1624 C C . ASP A 1 210 ? 11.226 16.270 3.605 1.00 54.69 210 ASP A C 1
ATOM 1626 O O . ASP A 1 210 ? 10.261 16.015 2.880 1.00 54.69 210 ASP A O 1
ATOM 1630 N N . ARG A 1 211 ? 11.655 15.429 4.550 1.00 69.62 211 ARG A N 1
ATOM 1631 C CA . ARG A 1 211 ? 11.021 14.149 4.858 1.00 69.62 211 ARG A CA 1
ATOM 1632 C C . ARG A 1 211 ? 9.741 14.398 5.643 1.00 69.62 211 ARG A C 1
ATOM 1634 O O . ARG A 1 211 ? 9.719 14.204 6.857 1.00 69.62 211 ARG A O 1
ATOM 1641 N N . LEU A 1 212 ? 8.728 14.885 4.938 1.00 77.88 212 LEU A N 1
ATOM 1642 C CA . LEU A 1 212 ? 7.476 15.350 5.501 1.00 77.88 212 LEU A CA 1
ATOM 1643 C C . LEU A 1 212 ? 6.345 14.375 5.167 1.00 77.88 212 LEU A C 1
ATOM 1645 O O . LEU A 1 212 ? 6.093 14.075 4.001 1.00 77.88 212 LEU A O 1
ATOM 1649 N N . LEU A 1 213 ? 5.660 13.907 6.206 1.00 83.25 213 LEU A N 1
ATOM 1650 C CA . LEU A 1 213 ? 4.486 13.045 6.111 1.00 83.25 213 LEU A CA 1
ATOM 1651 C C . LEU A 1 213 ? 3.302 13.754 6.774 1.00 83.25 213 LEU A C 1
ATOM 1653 O O . LEU A 1 213 ? 3.427 14.222 7.910 1.00 83.25 213 LEU A O 1
ATOM 1657 N N . PHE A 1 214 ? 2.172 13.844 6.072 1.00 88.19 214 PHE A N 1
ATOM 1658 C CA . PHE A 1 214 ? 0.909 14.285 6.663 1.00 88.19 214 PHE A CA 1
ATOM 1659 C C . PHE A 1 214 ? 0.144 13.079 7.173 1.00 88.19 214 PHE A C 1
ATOM 1661 O O . PHE A 1 214 ? 0.174 12.014 6.559 1.00 88.19 214 PHE A O 1
ATOM 1668 N N . VAL A 1 215 ? -0.516 13.255 8.313 1.00 87.81 215 VAL A N 1
ATOM 1669 C CA . VAL A 1 215 ? -1.264 12.203 8.993 1.00 87.81 215 VAL A CA 1
ATOM 1670 C C . VAL A 1 215 ? -2.593 12.747 9.498 1.00 87.81 215 VAL A C 1
ATOM 1672 O O . VAL A 1 215 ? -2.700 13.923 9.852 1.00 87.81 215 VAL A O 1
ATOM 1675 N N . THR A 1 216 ? -3.603 11.887 9.569 1.00 89.38 216 THR A N 1
ATOM 1676 C CA . THR A 1 216 ? -4.811 12.161 10.353 1.00 89.38 216 THR A CA 1
ATOM 1677 C C . THR A 1 216 ? -4.489 12.153 11.847 1.00 89.38 216 THR A C 1
ATOM 1679 O O . THR A 1 216 ? -3.471 11.607 12.282 1.00 89.38 216 THR A O 1
ATOM 1682 N N . ARG A 1 217 ? -5.422 12.642 12.672 1.00 88.69 217 ARG A N 1
ATOM 1683 C CA . ARG A 1 217 ? -5.453 12.259 14.092 1.00 88.69 217 ARG A CA 1
ATOM 1684 C C . ARG A 1 217 ? -5.518 10.731 14.235 1.00 88.69 217 ARG A C 1
ATOM 1686 O O . ARG A 1 217 ? -6.027 10.040 13.348 1.00 88.69 217 ARG A O 1
ATOM 1693 N N . VAL A 1 218 ? -5.056 10.214 15.372 1.00 92.06 218 VAL A N 1
ATOM 1694 C CA . VAL A 1 218 ? -5.270 8.807 15.733 1.00 92.06 218 VAL A CA 1
ATOM 1695 C C . VAL A 1 218 ? -6.750 8.604 16.052 1.00 92.06 218 VAL A C 1
ATOM 1697 O O . VAL A 1 218 ? -7.316 9.304 16.893 1.00 92.06 218 VAL A O 1
ATOM 1700 N N . MET A 1 219 ? -7.383 7.661 15.361 1.00 92.44 219 MET A N 1
ATOM 1701 C CA . MET A 1 219 ? -8.803 7.346 15.500 1.00 92.44 219 MET A CA 1
ATOM 1702 C C . MET A 1 219 ? -8.969 5.996 16.187 1.00 92.44 219 MET A C 1
ATOM 1704 O O . MET A 1 219 ? -8.403 5.003 15.740 1.00 92.44 219 MET A O 1
ATOM 1708 N N . ASN A 1 220 ? -9.776 5.941 17.244 1.00 90.19 220 ASN A N 1
ATOM 1709 C CA . ASN A 1 220 ? -10.107 4.687 17.912 1.00 90.19 220 ASN A CA 1
ATOM 1710 C C . ASN A 1 220 ? -11.407 4.109 17.334 1.00 90.19 220 ASN A C 1
ATOM 1712 O O . ASN A 1 220 ? -12.460 4.743 17.421 1.00 90.19 220 ASN A O 1
ATOM 1716 N N . ILE A 1 221 ? -11.352 2.892 16.790 1.00 87.94 221 ILE A N 1
ATOM 1717 C CA . ILE A 1 221 ? -12.490 2.250 16.114 1.00 87.94 221 ILE A CA 1
ATOM 1718 C C . ILE A 1 221 ? -13.657 1.925 17.055 1.00 87.94 221 ILE A C 1
ATOM 1720 O O . ILE A 1 221 ? -14.790 1.779 16.607 1.00 87.94 221 ILE A O 1
ATOM 1724 N N . TYR A 1 222 ? -13.415 1.810 18.362 1.00 85.25 222 TYR A N 1
ATOM 1725 C CA . TYR A 1 222 ? -14.477 1.573 19.340 1.00 85.25 222 TYR A CA 1
ATOM 1726 C C . TYR A 1 222 ? -15.183 2.859 19.766 1.00 85.25 222 TYR A C 1
ATOM 1728 O O . TYR A 1 222 ? -16.350 2.795 20.155 1.00 85.25 222 TYR A O 1
ATOM 1736 N N . ALA A 1 223 ? -14.482 3.994 19.716 1.00 87.56 223 ALA A N 1
ATOM 1737 C CA . ALA A 1 223 ? -15.032 5.303 20.051 1.00 87.56 223 ALA A CA 1
ATOM 1738 C C . ALA A 1 223 ? -15.719 5.960 18.846 1.00 87.56 223 ALA A C 1
ATOM 1740 O O . ALA A 1 223 ? -16.786 6.546 19.001 1.00 87.56 223 ALA A O 1
ATOM 1741 N N . ASP A 1 224 ? -15.119 5.845 17.658 1.00 87.44 224 ASP A N 1
ATOM 1742 C CA . ASP A 1 224 ? -15.573 6.527 16.445 1.00 87.44 224 ASP A CA 1
ATOM 1743 C C . ASP A 1 224 ? -15.443 5.627 15.192 1.00 87.44 224 ASP A C 1
ATOM 1745 O O . ASP A 1 224 ? -14.633 5.890 14.295 1.00 87.44 224 ASP A O 1
ATOM 1749 N N . PRO A 1 225 ? -16.216 4.522 15.116 1.00 87.44 225 PRO A N 1
ATOM 1750 C CA . PRO A 1 225 ? -16.135 3.570 14.004 1.00 87.44 225 PRO A CA 1
ATOM 1751 C C . PRO A 1 225 ? -16.500 4.203 12.658 1.00 87.44 225 PRO A C 1
ATOM 1753 O O . PRO A 1 225 ? -15.925 3.845 11.631 1.00 87.44 225 PRO A O 1
ATOM 1756 N N . ILE A 1 226 ? -17.436 5.157 12.655 1.00 87.69 226 ILE A N 1
ATOM 1757 C CA . ILE A 1 226 ? -17.868 5.843 11.435 1.00 87.69 226 ILE A CA 1
ATOM 1758 C C . ILE A 1 226 ? -16.740 6.720 10.892 1.00 87.69 226 ILE A C 1
ATOM 1760 O O . ILE A 1 226 ? -16.460 6.643 9.698 1.00 87.69 226 ILE A O 1
ATOM 1764 N N . CYS A 1 227 ? -16.041 7.478 11.743 1.00 87.44 227 CYS A N 1
ATOM 1765 C CA . CYS A 1 227 ? -14.900 8.283 11.304 1.00 87.44 227 CYS A CA 1
ATOM 1766 C C . CYS A 1 227 ? -13.772 7.413 10.732 1.00 87.44 227 CYS A C 1
ATOM 1768 O O . CYS A 1 227 ? -13.237 7.737 9.669 1.00 87.44 227 CYS A O 1
ATOM 1770 N N . VAL A 1 228 ? -13.457 6.272 11.366 1.00 90.50 228 VAL A N 1
ATOM 1771 C CA . VAL A 1 228 ? -12.478 5.311 10.822 1.00 90.50 228 VAL A CA 1
ATOM 1772 C C . VAL A 1 228 ? -12.909 4.827 9.436 1.00 90.50 228 VAL A C 1
ATOM 1774 O O . VAL A 1 228 ? -12.119 4.873 8.492 1.00 90.50 228 VAL A O 1
ATOM 1777 N N . LEU A 1 229 ? -14.170 4.411 9.281 1.00 90.75 229 LEU A N 1
ATOM 1778 C CA . LEU A 1 229 ? -14.696 3.940 7.999 1.00 90.75 229 LEU A CA 1
ATOM 1779 C C . LEU A 1 229 ? -14.679 5.022 6.917 1.00 90.75 229 LEU A C 1
ATOM 1781 O O . LEU A 1 229 ? -14.300 4.725 5.785 1.00 90.75 229 LEU A O 1
ATOM 1785 N N . GLN A 1 230 ? -15.037 6.266 7.245 1.00 88.06 230 GLN A N 1
ATOM 1786 C CA . GLN A 1 230 ? -14.979 7.394 6.309 1.00 88.06 230 GLN A CA 1
ATOM 1787 C C . GLN A 1 230 ? -13.561 7.592 5.764 1.00 88.06 230 GLN A C 1
ATOM 1789 O O . GLN A 1 230 ? -13.380 7.700 4.550 1.00 88.06 230 GLN A O 1
ATOM 1794 N N . HIS A 1 231 ? -12.555 7.568 6.642 1.00 88.81 231 HIS A N 1
ATOM 1795 C CA . HIS A 1 231 ? -11.160 7.749 6.247 1.00 88.81 231 HIS A CA 1
ATOM 1796 C C . HIS A 1 231 ? -10.634 6.576 5.413 1.00 88.81 231 HIS A C 1
ATOM 1798 O O . HIS A 1 231 ? -9.975 6.799 4.398 1.00 88.81 231 HIS A O 1
ATOM 1804 N N . LEU A 1 232 ? -10.966 5.335 5.782 1.00 92.44 232 LEU A N 1
ATOM 1805 C CA . LEU A 1 232 ? -10.593 4.153 4.998 1.00 92.44 232 LEU A CA 1
ATOM 1806 C C . LEU A 1 232 ? -11.246 4.161 3.608 1.00 92.44 232 LEU A C 1
ATOM 1808 O O . LEU A 1 232 ? -10.571 3.909 2.612 1.00 92.44 232 LEU A O 1
ATOM 1812 N N . CYS A 1 233 ? -12.532 4.513 3.513 1.00 90.81 233 CYS A N 1
ATOM 1813 C CA . CYS A 1 233 ? -13.220 4.640 2.226 1.00 90.81 233 CYS A CA 1
ATOM 1814 C C . CYS A 1 233 ? -12.571 5.714 1.347 1.00 90.81 233 CYS A C 1
ATOM 1816 O O . CYS A 1 233 ? -12.290 5.460 0.175 1.00 90.81 233 CYS A O 1
ATOM 1818 N N . GLY A 1 234 ? -12.293 6.893 1.915 1.00 86.56 234 GLY A N 1
ATOM 1819 C CA . GLY A 1 234 ? -11.606 7.973 1.209 1.00 86.56 234 GLY A CA 1
ATOM 1820 C C . GLY A 1 234 ? -10.231 7.538 0.699 1.00 86.56 234 GLY A C 1
ATOM 1821 O O . GLY A 1 234 ? -9.936 7.699 -0.486 1.00 86.56 234 GLY A O 1
ATOM 1822 N N . ALA A 1 235 ? -9.427 6.907 1.561 1.00 90.44 235 ALA A N 1
ATOM 1823 C CA . ALA A 1 235 ? -8.115 6.362 1.215 1.00 90.44 235 ALA A CA 1
ATOM 1824 C C . ALA A 1 235 ? -8.185 5.371 0.042 1.00 90.44 235 ALA A C 1
ATOM 1826 O O . ALA A 1 235 ? -7.458 5.523 -0.939 1.00 90.44 235 ALA A O 1
ATOM 1827 N N . PHE A 1 236 ? -9.091 4.391 0.090 1.00 92.00 236 PHE A N 1
ATOM 1828 C CA . PHE A 1 236 ? -9.214 3.390 -0.973 1.00 92.00 236 PHE A CA 1
ATOM 1829 C C . PHE A 1 236 ? -9.703 3.976 -2.293 1.00 92.00 236 PHE A C 1
ATOM 1831 O O . PHE A 1 236 ? -9.210 3.608 -3.358 1.00 92.00 236 PHE A O 1
ATOM 1838 N N . GLN A 1 237 ? -10.622 4.936 -2.264 1.00 87.81 237 GLN A N 1
ATOM 1839 C CA . GLN A 1 237 ? -11.041 5.602 -3.493 1.00 87.81 237 GLN A CA 1
ATOM 1840 C C . GLN A 1 237 ? -9.914 6.404 -4.139 1.00 87.81 237 GLN A C 1
ATOM 1842 O O . GLN A 1 237 ? -9.796 6.411 -5.365 1.00 87.81 237 GLN A O 1
ATOM 1847 N N . LEU A 1 238 ? -9.068 7.041 -3.335 1.00 86.06 238 LEU A N 1
ATOM 1848 C CA . LEU A 1 238 ? -7.891 7.750 -3.826 1.00 86.06 238 LEU A CA 1
ATOM 1849 C C . LEU A 1 238 ? -6.871 6.785 -4.431 1.00 86.06 238 LEU A C 1
ATOM 1851 O O . LEU A 1 238 ? -6.483 6.966 -5.584 1.00 86.06 238 LEU A O 1
ATOM 1855 N N . MET A 1 239 ? -6.536 5.708 -3.715 1.00 88.69 239 MET A N 1
ATOM 1856 C CA . MET A 1 239 ? -5.673 4.636 -4.224 1.00 88.69 239 MET A CA 1
ATOM 1857 C C . MET A 1 239 ? -6.213 4.042 -5.540 1.00 88.69 239 MET A C 1
ATOM 1859 O O . MET A 1 239 ? -5.446 3.782 -6.465 1.00 88.69 239 MET A O 1
ATOM 1863 N N . SER A 1 240 ? -7.539 3.888 -5.677 1.00 87.50 240 SER A N 1
ATOM 1864 C CA . SER A 1 240 ? -8.172 3.365 -6.902 1.00 87.50 240 SER A CA 1
ATOM 1865 C C . SER A 1 240 ? -8.003 4.274 -8.126 1.00 87.50 240 SER A C 1
ATOM 1867 O O . SER A 1 240 ? -8.085 3.809 -9.260 1.00 87.50 240 SER A O 1
ATOM 1869 N N . LYS A 1 241 ? -7.728 5.563 -7.895 1.00 84.06 241 LYS A N 1
ATOM 1870 C CA . LYS A 1 241 ? -7.497 6.587 -8.921 1.00 84.06 241 LYS A CA 1
ATOM 1871 C C . LYS A 1 241 ? -6.018 6.952 -9.058 1.00 84.06 241 LYS A C 1
ATOM 1873 O O . LYS A 1 241 ? -5.702 7.887 -9.796 1.00 84.06 241 LYS A O 1
ATOM 1878 N N . ALA A 1 242 ? -5.110 6.238 -8.388 1.00 80.62 242 ALA A N 1
ATOM 1879 C CA . ALA A 1 242 ? -3.696 6.603 -8.366 1.00 80.62 242 ALA A CA 1
ATOM 1880 C C . ALA A 1 242 ? -3.057 6.578 -9.768 1.00 80.62 242 ALA A C 1
ATOM 1882 O O . ALA A 1 242 ? -2.282 7.451 -10.144 1.00 80.62 242 ALA A O 1
ATOM 1883 N N . HIS A 1 243 ? -3.486 5.647 -10.624 1.00 72.25 243 HIS A N 1
ATOM 1884 C CA . HIS A 1 243 ? -3.047 5.598 -12.022 1.00 72.25 243 HIS A CA 1
ATOM 1885 C C . HIS A 1 243 ? -3.418 6.852 -12.841 1.00 72.25 243 HIS A C 1
ATOM 1887 O O . HIS A 1 243 ? -2.896 7.060 -13.931 1.00 72.25 243 HIS A O 1
ATOM 1893 N N . SER A 1 244 ? -4.371 7.662 -12.365 1.00 70.31 244 SER A N 1
ATOM 1894 C CA . SER A 1 244 ? -4.795 8.889 -13.046 1.00 70.31 244 SER A CA 1
ATOM 1895 C C . SER A 1 244 ? -3.911 10.088 -12.695 1.00 70.31 244 SER A C 1
ATOM 1897 O O . SER A 1 244 ? -3.960 11.088 -13.408 1.00 70.31 244 SER A O 1
ATOM 1899 N N . HIS A 1 245 ? -3.093 10.000 -11.638 1.00 67.62 245 HIS A N 1
ATOM 1900 C CA . HIS A 1 245 ? -2.167 11.061 -11.249 1.00 67.62 245 HIS A CA 1
ATOM 1901 C C . HIS A 1 245 ? -0.731 10.558 -11.408 1.00 67.62 245 HIS A C 1
ATOM 1903 O O . HIS A 1 245 ? -0.116 9.984 -10.511 1.00 67.62 245 HIS A O 1
ATOM 1909 N N . HIS A 1 246 ? -0.198 10.774 -12.608 1.00 64.44 246 HIS A N 1
ATOM 1910 C CA . HIS A 1 246 ? 1.213 10.567 -12.894 1.00 64.44 246 HIS A CA 1
ATOM 1911 C C . HIS A 1 246 ? 1.997 11.836 -12.581 1.00 64.44 246 HIS A C 1
ATOM 1913 O O . HIS A 1 246 ? 1.784 12.878 -13.207 1.00 64.44 246 HIS A O 1
ATOM 1919 N N . THR A 1 247 ? 2.965 11.740 -11.676 1.00 59.91 247 THR A N 1
ATOM 1920 C CA . THR A 1 247 ? 3.856 12.863 -11.387 1.00 59.91 247 THR A CA 1
ATOM 1921 C C . THR A 1 247 ? 5.058 12.780 -12.318 1.00 59.91 247 THR A C 1
ATOM 1923 O O . THR A 1 247 ? 5.996 12.017 -12.094 1.00 59.91 247 THR A O 1
ATOM 1926 N N . ALA A 1 248 ? 5.032 13.570 -13.394 1.00 51.75 248 ALA A N 1
ATOM 1927 C CA . ALA A 1 248 ? 6.072 13.564 -14.429 1.00 51.75 248 ALA A CA 1
ATOM 1928 C C . ALA A 1 248 ? 7.487 13.885 -13.902 1.00 51.75 248 ALA A C 1
ATOM 1930 O O . ALA A 1 248 ? 8.470 13.508 -14.533 1.00 51.75 248 ALA A O 1
ATOM 1931 N N . ASN A 1 249 ? 7.583 14.551 -12.745 1.00 53.88 249 ASN A N 1
ATOM 1932 C CA . ASN A 1 249 ? 8.837 15.043 -12.170 1.00 53.88 249 ASN A CA 1
ATOM 1933 C C . ASN A 1 249 ? 9.380 14.189 -11.011 1.00 53.88 249 ASN A C 1
ATOM 1935 O O . ASN A 1 249 ? 10.408 14.551 -10.443 1.00 53.88 249 ASN A O 1
ATOM 1939 N N . LEU A 1 250 ? 8.717 13.089 -10.631 1.00 54.47 250 LEU A N 1
ATOM 1940 C CA . LEU A 1 250 ? 9.258 12.211 -9.592 1.00 54.47 250 LEU A CA 1
ATOM 1941 C C . LEU A 1 250 ? 10.368 11.324 -10.173 1.00 54.47 250 LEU A C 1
ATOM 1943 O O . LEU A 1 250 ? 10.180 10.732 -11.243 1.00 54.47 250 LEU A O 1
ATOM 1947 N N . PRO A 1 251 ? 11.523 11.204 -9.491 1.00 50.22 251 PRO A N 1
ATOM 1948 C CA . PRO A 1 251 ? 12.594 10.324 -9.926 1.00 50.22 251 PRO A CA 1
ATOM 1949 C C . PRO A 1 251 ? 12.104 8.875 -9.874 1.00 50.22 251 PRO A C 1
ATOM 1951 O O . PRO A 1 251 ? 12.007 8.259 -8.814 1.00 50.22 251 PRO A O 1
ATOM 1954 N N . ARG A 1 252 ? 11.785 8.331 -11.051 1.00 62.09 252 ARG A N 1
ATOM 1955 C CA . ARG A 1 252 ? 11.405 6.927 -11.218 1.00 62.09 252 ARG A CA 1
ATOM 1956 C C . ARG A 1 252 ? 12.576 6.073 -10.758 1.00 62.09 252 ARG A C 1
ATOM 1958 O O . ARG A 1 252 ? 13.675 6.202 -11.287 1.00 62.09 252 ARG A O 1
ATOM 1965 N N . CYS A 1 253 ? 12.355 5.236 -9.758 1.00 61.88 253 CYS A N 1
ATOM 1966 C CA . CYS A 1 253 ? 13.333 4.269 -9.301 1.00 61.88 253 CYS A CA 1
ATOM 1967 C C . CYS A 1 253 ? 13.038 2.934 -9.973 1.00 61.88 253 CYS A C 1
ATOM 1969 O O . CYS A 1 253 ? 11.921 2.429 -9.923 1.00 61.88 253 CYS A O 1
ATOM 1971 N N . LEU A 1 254 ? 14.054 2.326 -10.570 1.00 69.94 254 LEU A N 1
ATOM 1972 C CA . LEU A 1 254 ? 13.894 1.025 -11.204 1.00 69.94 254 LEU A CA 1
ATOM 1973 C C . LEU A 1 254 ? 14.230 -0.100 -10.221 1.00 69.94 254 LEU A C 1
ATOM 1975 O O . LEU A 1 254 ? 15.127 0.038 -9.379 1.00 69.94 254 LEU A O 1
ATOM 1979 N N . LEU A 1 255 ? 13.543 -1.240 -10.335 1.00 72.12 255 LEU A N 1
ATOM 1980 C CA . LEU A 1 255 ? 13.875 -2.432 -9.553 1.00 72.12 255 LEU A CA 1
ATOM 1981 C C . LEU A 1 255 ? 15.298 -2.883 -9.868 1.00 72.12 255 LEU A C 1
ATOM 1983 O O . LEU A 1 255 ? 15.668 -2.993 -11.027 1.00 72.12 255 LEU A O 1
ATOM 1987 N N . LYS A 1 256 ? 16.088 -3.198 -8.846 1.00 80.06 256 LYS A N 1
ATOM 1988 C CA . LYS A 1 256 ? 17.448 -3.718 -8.963 1.00 80.06 256 LYS A CA 1
ATOM 1989 C C . LYS A 1 256 ? 17.501 -5.145 -8.431 1.00 80.06 256 LYS A C 1
ATOM 1991 O O . LYS A 1 256 ? 17.371 -5.382 -7.232 1.00 80.06 256 LYS A O 1
ATOM 1996 N N . PHE A 1 257 ? 17.738 -6.094 -9.322 1.00 81.81 257 PHE A N 1
ATOM 1997 C CA . PHE A 1 257 ? 17.965 -7.493 -8.993 1.00 81.81 257 PHE A CA 1
ATOM 1998 C C . PHE A 1 257 ? 19.441 -7.740 -8.703 1.00 81.81 257 PHE A C 1
ATOM 2000 O O . PHE A 1 257 ? 20.312 -7.234 -9.412 1.00 81.81 257 PHE A O 1
ATOM 2007 N N . HIS A 1 258 ? 19.721 -8.554 -7.687 1.00 80.12 258 HIS A N 1
ATOM 2008 C CA . HIS A 1 258 ? 21.076 -8.918 -7.278 1.00 80.12 258 HIS A CA 1
ATOM 2009 C C . HIS A 1 258 ? 21.332 -10.392 -7.556 1.00 80.12 258 HIS A C 1
ATOM 2011 O O . HIS A 1 258 ? 20.541 -11.265 -7.206 1.00 80.12 258 HIS A O 1
ATOM 2017 N N . LYS A 1 259 ? 22.467 -10.688 -8.180 1.00 82.44 259 LYS A N 1
ATOM 2018 C CA . LYS A 1 259 ? 22.888 -12.056 -8.452 1.00 82.44 259 LYS A CA 1
ATOM 2019 C C . LYS A 1 259 ? 23.257 -12.745 -7.138 1.00 82.44 259 LYS A C 1
ATOM 2021 O O . LYS A 1 259 ? 24.137 -12.281 -6.423 1.00 82.44 259 LYS A O 1
ATOM 2026 N N . GLY A 1 260 ? 22.614 -13.879 -6.861 1.00 73.50 260 GLY A N 1
ATOM 2027 C CA . GLY A 1 260 ? 22.910 -14.714 -5.692 1.00 73.50 260 GLY A CA 1
ATOM 2028 C C . GLY A 1 260 ? 22.354 -14.191 -4.366 1.00 73.50 260 GLY A C 1
ATOM 2029 O O . GLY A 1 260 ? 22.638 -14.782 -3.330 1.00 73.50 260 GLY A O 1
ATOM 2030 N N . ILE A 1 261 ? 21.561 -13.116 -4.386 1.00 70.62 261 ILE A N 1
ATOM 2031 C CA . ILE A 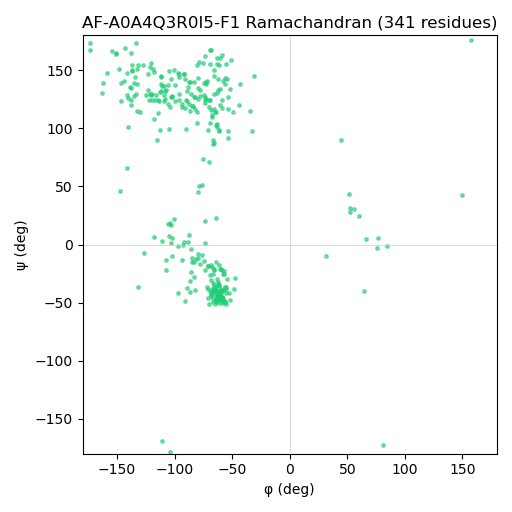1 261 ? 20.910 -12.570 -3.195 1.00 70.62 261 ILE A CA 1
ATOM 2032 C C . ILE A 1 261 ? 19.401 -12.612 -3.425 1.00 70.62 261 ILE A C 1
ATOM 2034 O O . ILE A 1 261 ? 18.906 -12.116 -4.435 1.00 70.62 261 ILE A O 1
ATOM 2038 N N . HIS A 1 262 ? 18.657 -13.165 -2.468 1.00 62.66 262 HIS A N 1
ATOM 2039 C CA . HIS A 1 262 ? 17.191 -13.152 -2.460 1.00 62.66 262 HIS A CA 1
ATOM 2040 C C . HIS A 1 262 ? 16.649 -11.798 -1.982 1.00 62.66 262 HIS A C 1
ATOM 2042 O O . HIS A 1 262 ? 15.839 -11.719 -1.066 1.00 62.66 262 HIS A O 1
ATOM 2048 N N . ALA A 1 263 ? 17.143 -10.716 -2.581 1.00 51.75 263 ALA A N 1
ATOM 2049 C CA . ALA A 1 263 ? 16.706 -9.360 -2.301 1.00 51.75 263 ALA A CA 1
ATOM 2050 C C . ALA A 1 263 ? 16.594 -8.584 -3.611 1.00 51.75 263 ALA A C 1
ATOM 2052 O O . ALA A 1 263 ? 17.486 -8.623 -4.461 1.00 51.75 263 ALA A O 1
ATOM 2053 N N . VAL A 1 264 ? 15.500 -7.847 -3.750 1.00 59.44 264 VAL A N 1
ATOM 2054 C CA . VAL A 1 264 ? 15.316 -6.842 -4.796 1.00 59.44 264 VAL A CA 1
ATOM 2055 C C . VAL A 1 264 ? 15.541 -5.496 -4.135 1.00 59.44 264 VAL A C 1
ATOM 2057 O O . VAL A 1 264 ? 14.913 -5.242 -3.115 1.00 59.44 264 VAL A O 1
ATOM 2060 N N . THR A 1 265 ? 16.427 -4.652 -4.665 1.00 61.00 265 THR A N 1
ATOM 2061 C CA . THR A 1 265 ? 16.573 -3.260 -4.209 1.00 61.00 265 THR A CA 1
ATOM 2062 C C . THR A 1 265 ? 16.100 -2.275 -5.277 1.00 61.00 265 THR A C 1
ATOM 2064 O O . THR A 1 265 ? 15.473 -2.692 -6.240 1.00 61.00 265 THR A O 1
ATOM 2067 N N . PHE A 1 266 ? 16.357 -0.973 -5.129 1.00 64.25 266 PHE A N 1
ATOM 2068 C CA . PHE A 1 266 ? 16.063 0.021 -6.169 1.00 64.25 266 PHE A CA 1
ATOM 2069 C C . PHE A 1 266 ? 17.333 0.685 -6.647 1.00 64.25 266 PHE A C 1
ATOM 2071 O O . PHE A 1 266 ? 18.267 0.900 -5.869 1.00 64.25 266 PHE A O 1
ATOM 2078 N N . HIS A 1 267 ? 17.310 1.046 -7.920 1.00 69.00 267 HIS A N 1
ATOM 2079 C CA . HIS A 1 267 ? 18.285 1.897 -8.554 1.00 69.00 267 HIS A CA 1
ATOM 2080 C C . HIS A 1 267 ? 17.697 3.309 -8.710 1.00 69.00 267 HIS A C 1
ATOM 2082 O O . HIS A 1 267 ? 16.617 3.429 -9.284 1.00 69.00 267 HIS A O 1
ATOM 2088 N N . PRO A 1 268 ? 18.388 4.374 -8.261 1.00 65.94 268 PRO A N 1
ATOM 2089 C CA . PRO A 1 268 ? 17.879 5.756 -8.288 1.00 65.94 268 PRO A CA 1
ATOM 2090 C C . PRO A 1 268 ? 17.862 6.385 -9.695 1.00 65.94 268 PRO A C 1
ATOM 2092 O O . PRO A 1 268 ? 17.897 7.600 -9.840 1.00 65.94 268 PRO A O 1
ATOM 2095 N N . VAL A 1 269 ? 17.895 5.567 -10.746 1.00 70.12 269 VAL A N 1
ATOM 2096 C CA . VAL A 1 269 ? 17.975 6.040 -12.130 1.00 70.12 269 VAL A CA 1
ATOM 2097 C C . VAL A 1 269 ? 16.587 6.005 -12.752 1.00 70.12 269 VAL A C 1
ATOM 2099 O O . VAL A 1 269 ? 15.884 5.012 -12.582 1.00 70.12 269 VAL A O 1
ATOM 2102 N N . SER A 1 270 ? 16.229 7.047 -13.502 1.00 70.69 270 SER A N 1
ATOM 2103 C CA . SER A 1 270 ? 14.959 7.075 -14.223 1.00 70.69 270 SER A CA 1
ATOM 2104 C C . SER A 1 270 ? 14.933 6.082 -15.381 1.00 70.69 270 SER A C 1
ATOM 2106 O O . SER A 1 270 ? 15.973 5.734 -15.956 1.00 70.69 270 SER A O 1
ATOM 2108 N N . TYR A 1 271 ? 13.724 5.660 -15.758 1.00 73.88 271 TYR A N 1
ATOM 2109 C CA . TYR A 1 271 ? 13.500 4.832 -16.939 1.00 73.88 271 TYR A CA 1
ATOM 2110 C C . TYR A 1 271 ? 14.149 5.456 -18.178 1.00 73.88 271 TYR A C 1
ATOM 2112 O O . TYR A 1 271 ? 14.910 4.797 -18.874 1.00 73.88 271 TYR A O 1
ATOM 2120 N N . GLU A 1 272 ? 13.933 6.749 -18.414 1.00 75.06 272 GLU A N 1
ATOM 2121 C CA . GLU A 1 272 ? 14.403 7.472 -19.598 1.00 75.06 272 GLU A CA 1
ATOM 2122 C C . GLU A 1 272 ? 15.939 7.536 -19.658 1.00 75.06 272 GLU A C 1
ATOM 2124 O O . GLU A 1 272 ? 16.542 7.369 -20.726 1.00 75.06 272 GLU A O 1
ATOM 2129 N N . ALA A 1 273 ? 16.587 7.722 -18.502 1.00 77.69 273 ALA A N 1
ATOM 2130 C CA . ALA A 1 273 ? 18.042 7.798 -18.390 1.00 77.69 273 ALA A CA 1
ATOM 2131 C C . ALA A 1 273 ? 18.737 6.456 -18.664 1.00 77.69 273 ALA A C 1
ATOM 2133 O O . ALA A 1 273 ? 19.901 6.447 -19.080 1.00 77.69 273 ALA A O 1
ATOM 2134 N N . VAL A 1 274 ? 18.041 5.336 -18.442 1.00 78.94 274 VAL A N 1
ATOM 2135 C CA . VAL A 1 274 ? 18.540 3.995 -18.773 1.00 78.94 274 VAL A CA 1
ATOM 2136 C C . VAL A 1 274 ? 18.122 3.581 -20.172 1.00 78.94 274 VAL A C 1
ATOM 2138 O O . VAL A 1 274 ? 18.979 3.160 -20.941 1.00 78.94 274 VAL A O 1
ATOM 2141 N N . HIS A 1 275 ? 16.842 3.733 -20.514 1.00 81.88 275 HIS A N 1
ATOM 2142 C CA . HIS A 1 275 ? 16.247 3.308 -21.780 1.00 81.88 275 HIS A CA 1
ATOM 2143 C C . HIS A 1 275 ? 16.987 3.902 -22.987 1.00 81.88 275 HIS A C 1
ATOM 2145 O O . HIS A 1 275 ? 17.296 3.191 -23.938 1.00 81.88 275 HIS A O 1
ATOM 2151 N N . SER A 1 276 ? 17.372 5.181 -22.914 1.00 83.06 276 SER A N 1
ATOM 2152 C CA . SER A 1 276 ? 18.160 5.857 -23.961 1.00 83.06 276 SER A CA 1
ATOM 2153 C C . SER A 1 276 ? 19.571 5.286 -24.178 1.00 83.06 276 SER A C 1
ATOM 2155 O O . SER A 1 276 ? 20.200 5.580 -25.193 1.00 83.06 276 SER A O 1
ATOM 2157 N N . LYS A 1 277 ? 20.081 4.478 -23.241 1.00 87.31 277 LYS A N 1
ATOM 2158 C CA . LYS A 1 277 ? 21.429 3.885 -23.261 1.00 87.31 277 LYS A CA 1
ATOM 2159 C C . LYS A 1 277 ? 21.411 2.370 -23.469 1.00 87.31 277 LYS A C 1
ATOM 2161 O O . LYS A 1 277 ? 22.475 1.745 -23.403 1.00 87.31 277 LYS A O 1
ATOM 2166 N N . VAL A 1 278 ? 20.232 1.779 -23.672 1.00 88.94 278 VAL A N 1
ATOM 2167 C CA . VAL A 1 278 ? 20.086 0.339 -23.897 1.00 88.94 278 VAL A CA 1
ATOM 2168 C C . VAL A 1 278 ? 20.567 -0.006 -25.293 1.00 88.94 278 VAL A C 1
ATOM 2170 O O . VAL A 1 278 ? 20.133 0.570 -26.287 1.00 88.94 278 VAL A O 1
ATOM 2173 N N . ASP A 1 279 ? 21.466 -0.973 -25.346 1.00 89.38 279 ASP A N 1
ATOM 2174 C CA . ASP A 1 279 ? 21.896 -1.629 -26.564 1.00 89.38 279 ASP A CA 1
ATOM 2175 C C . ASP A 1 279 ? 21.235 -3.007 -26.594 1.00 89.38 279 ASP A C 1
ATOM 2177 O O . ASP A 1 279 ? 21.653 -3.925 -25.884 1.00 89.38 279 ASP A O 1
ATOM 2181 N N . TYR A 1 280 ? 20.145 -3.115 -27.355 1.00 87.69 280 TYR A N 1
ATOM 2182 C CA . TYR A 1 280 ? 19.352 -4.343 -27.453 1.00 87.69 280 TYR A CA 1
ATOM 2183 C C . TYR A 1 280 ? 20.104 -5.478 -28.161 1.00 87.69 280 TYR A C 1
ATOM 2185 O O . TYR A 1 280 ? 19.761 -6.641 -27.962 1.00 87.69 280 TYR A O 1
ATOM 2193 N N . ASP A 1 281 ? 21.173 -5.157 -28.896 1.00 86.81 281 ASP A N 1
ATOM 2194 C CA . ASP A 1 281 ? 22.052 -6.138 -29.538 1.00 86.81 281 ASP A CA 1
ATOM 2195 C C . ASP A 1 281 ? 23.155 -6.638 -28.585 1.00 86.81 281 ASP A C 1
ATOM 2197 O O . ASP A 1 281 ? 23.950 -7.521 -28.921 1.00 86.81 281 ASP A O 1
ATOM 2201 N N . LYS A 1 282 ? 23.221 -6.087 -27.365 1.00 85.88 282 LYS A N 1
ATOM 2202 C CA . LYS A 1 282 ? 24.218 -6.430 -26.352 1.00 85.88 282 LYS A CA 1
ATOM 2203 C C . LYS A 1 282 ? 23.590 -7.224 -25.214 1.00 85.88 282 LYS A C 1
ATOM 2205 O O . LYS A 1 282 ? 22.626 -6.795 -24.588 1.00 85.88 282 LYS A O 1
ATOM 2210 N N . TYR A 1 283 ? 24.239 -8.328 -24.848 1.00 86.50 283 TYR A N 1
ATOM 2211 C CA . TYR A 1 283 ? 23.843 -9.176 -23.723 1.00 86.50 283 TYR A CA 1
ATOM 2212 C C . TYR A 1 283 ? 24.763 -9.003 -22.494 1.00 86.50 283 TYR A C 1
ATOM 2214 O O . TYR A 1 283 ? 25.955 -8.695 -22.628 1.00 86.50 283 TYR A O 1
ATOM 2222 N N . PRO A 1 284 ? 24.235 -9.179 -21.266 1.00 87.62 284 PRO A N 1
ATOM 2223 C CA . PRO A 1 284 ? 25.016 -9.118 -20.036 1.00 87.62 284 PRO A CA 1
ATOM 2224 C C . PRO A 1 284 ? 26.163 -10.134 -20.022 1.00 87.62 284 PRO A C 1
ATOM 2226 O O . PRO A 1 284 ? 26.003 -11.290 -20.413 1.00 87.62 284 PRO A O 1
ATOM 2229 N N . ASN A 1 285 ? 27.321 -9.732 -19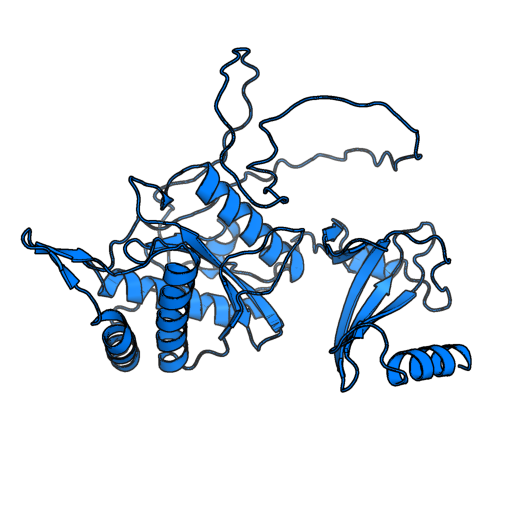.493 1.00 84.12 285 ASN A N 1
ATOM 2230 C CA . ASN A 1 285 ? 28.416 -10.671 -19.253 1.00 84.12 285 ASN A CA 1
ATOM 2231 C C . ASN A 1 285 ? 28.114 -11.590 -18.044 1.00 84.12 285 ASN A C 1
ATOM 2233 O O . ASN A 1 285 ? 27.289 -11.280 -17.184 1.00 84.12 285 ASN A O 1
ATOM 2237 N N . LYS A 1 286 ? 28.828 -12.719 -17.931 1.00 82.31 286 LYS A N 1
ATOM 2238 C CA . LYS A 1 286 ? 28.642 -13.685 -16.824 1.00 82.31 286 LYS A CA 1
ATOM 2239 C C . LYS A 1 286 ? 28.917 -13.094 -15.431 1.00 82.31 286 LYS A C 1
ATOM 2241 O O . LYS A 1 286 ? 28.429 -13.634 -14.434 1.00 82.31 286 LYS A O 1
ATOM 2246 N N . ASN A 1 287 ? 29.677 -12.004 -15.363 1.00 83.25 287 ASN A N 1
ATOM 2247 C CA . ASN A 1 287 ? 30.130 -11.368 -14.127 1.00 83.25 287 ASN A CA 1
ATOM 2248 C C . ASN A 1 287 ? 29.188 -10.259 -13.642 1.00 83.25 287 ASN A C 1
ATOM 2250 O O . ASN A 1 287 ? 29.441 -9.678 -12.588 1.00 83.25 287 ASN A O 1
ATOM 2254 N N . VAL A 1 288 ? 28.098 -9.975 -14.365 1.00 87.31 288 VAL A N 1
ATOM 2255 C CA . VAL A 1 288 ? 27.098 -8.998 -13.933 1.00 87.31 288 VAL A CA 1
ATOM 2256 C C . VAL A 1 288 ? 26.529 -9.424 -12.584 1.00 87.31 288 VAL A C 1
ATOM 2258 O O . VAL A 1 288 ? 25.918 -10.484 -12.448 1.00 87.31 288 VAL A O 1
ATOM 2261 N N . LYS A 1 289 ? 26.753 -8.578 -11.575 1.00 86.31 289 LYS A N 1
ATOM 2262 C CA . LYS A 1 289 ? 26.249 -8.780 -10.214 1.00 86.31 289 LYS A CA 1
ATOM 2263 C C . LYS A 1 289 ? 24.835 -8.239 -10.039 1.00 86.31 289 LYS A C 1
ATOM 2265 O O . LYS A 1 289 ? 24.134 -8.685 -9.141 1.00 86.31 289 LYS A O 1
ATOM 2270 N N . THR A 1 290 ? 24.419 -7.281 -10.865 1.00 86.62 290 THR A N 1
ATOM 2271 C CA . THR A 1 290 ? 23.140 -6.590 -10.689 1.00 86.62 290 THR A CA 1
ATOM 2272 C C . THR A 1 290 ? 22.482 -6.259 -12.017 1.00 86.62 290 THR A C 1
ATOM 2274 O O . THR A 1 290 ? 23.163 -5.820 -12.944 1.00 86.62 290 THR A O 1
ATOM 2277 N N . LEU A 1 291 ? 21.165 -6.408 -12.074 1.00 90.38 291 LEU A N 1
ATOM 2278 C CA . LEU A 1 291 ? 20.324 -6.021 -13.203 1.00 90.38 291 LEU A CA 1
ATOM 2279 C C . LEU A 1 291 ? 19.278 -5.020 -12.739 1.00 90.38 291 LEU A C 1
ATOM 2281 O O . LEU A 1 291 ? 18.890 -5.039 -11.576 1.00 90.38 291 LEU A O 1
ATOM 2285 N N . VAL A 1 292 ? 18.816 -4.171 -13.644 1.00 87.25 292 VAL A N 1
ATOM 2286 C CA . VAL A 1 292 ? 17.756 -3.204 -13.388 1.00 87.25 292 VAL A CA 1
ATOM 2287 C C . VAL A 1 292 ? 16.554 -3.530 -14.268 1.00 87.25 292 VAL A C 1
ATOM 2289 O O . VAL A 1 292 ? 16.732 -3.725 -15.464 1.00 87.25 292 VAL A O 1
ATOM 2292 N N . ALA A 1 293 ? 15.357 -3.630 -13.696 1.00 82.62 293 ALA A N 1
ATOM 2293 C CA . ALA A 1 293 ? 14.135 -3.936 -14.431 1.00 82.62 293 ALA A CA 1
ATOM 2294 C C . ALA A 1 293 ? 13.638 -2.691 -15.169 1.00 82.62 293 ALA A C 1
ATOM 2296 O O . ALA A 1 293 ? 13.474 -1.640 -14.554 1.00 82.62 293 ALA A O 1
ATOM 2297 N N . LEU A 1 294 ? 13.395 -2.826 -16.468 1.00 77.19 294 LEU A N 1
ATOM 2298 C CA . LEU A 1 294 ? 12.789 -1.797 -17.307 1.00 77.19 294 LEU A CA 1
ATOM 2299 C C . LEU A 1 294 ? 11.294 -2.012 -17.484 1.00 77.19 294 LEU A C 1
ATOM 2301 O O . LEU A 1 294 ? 10.538 -1.049 -17.443 1.00 77.19 294 LEU A O 1
ATOM 2305 N N . GLU A 1 295 ? 10.877 -3.259 -17.686 1.00 74.75 295 GLU A N 1
ATOM 2306 C CA . GLU A 1 295 ? 9.497 -3.573 -18.040 1.00 74.75 295 GLU A CA 1
ATOM 2307 C C . GLU A 1 295 ? 9.078 -4.916 -17.449 1.00 74.75 295 GLU A C 1
ATOM 2309 O O . GLU A 1 295 ? 9.840 -5.888 -17.449 1.00 74.75 295 GLU A O 1
ATOM 2314 N N . ASP A 1 296 ? 7.853 -4.964 -16.938 1.00 72.00 296 ASP A N 1
ATOM 2315 C CA . ASP A 1 296 ? 7.209 -6.200 -16.523 1.00 72.00 296 ASP A CA 1
ATOM 2316 C C . ASP A 1 296 ? 6.634 -6.910 -17.752 1.00 72.00 296 ASP A C 1
ATOM 2318 O O . ASP A 1 296 ? 5.686 -6.432 -18.369 1.00 72.00 296 ASP A O 1
ATOM 2322 N N . LEU A 1 297 ? 7.174 -8.081 -18.090 1.00 73.88 297 LEU A N 1
ATOM 2323 C CA . LEU A 1 297 ? 6.726 -8.862 -19.249 1.00 73.88 297 LEU A CA 1
ATOM 2324 C C . LEU A 1 297 ? 5.563 -9.806 -18.906 1.00 73.88 297 LEU A C 1
ATOM 2326 O O . LEU A 1 297 ? 5.180 -10.664 -19.703 1.00 73.88 297 LEU A O 1
ATOM 2330 N N . GLY A 1 298 ? 5.007 -9.686 -17.702 1.00 61.88 298 GLY A N 1
ATOM 2331 C CA . GLY A 1 298 ? 3.884 -10.484 -17.246 1.00 61.88 298 GLY A CA 1
ATOM 2332 C C . GLY A 1 298 ? 4.281 -11.871 -16.744 1.00 61.88 298 GLY A C 1
ATOM 2333 O O . GLY A 1 298 ? 5.450 -12.214 -16.530 1.00 61.88 298 GLY A O 1
ATOM 2334 N N . ARG A 1 299 ? 3.256 -12.680 -16.464 1.00 70.19 299 ARG A N 1
ATOM 2335 C CA . ARG A 1 299 ? 3.398 -14.033 -15.919 1.00 70.19 299 ARG A CA 1
ATOM 2336 C C . ARG A 1 299 ? 2.909 -15.053 -16.942 1.00 70.19 299 ARG A C 1
ATOM 2338 O O . ARG A 1 299 ? 1.764 -15.000 -17.375 1.00 70.19 299 ARG A O 1
ATOM 2345 N N . GLY A 1 300 ? 3.775 -16.000 -17.284 1.00 69.06 300 GLY A N 1
ATOM 2346 C CA . GLY A 1 300 ? 3.445 -17.160 -18.105 1.00 69.06 300 GLY A CA 1
ATOM 2347 C C . GLY A 1 300 ? 3.303 -18.439 -17.279 1.00 69.06 300 GLY A C 1
ATOM 2348 O O . GLY A 1 300 ? 3.497 -18.461 -16.060 1.00 69.06 300 GLY A O 1
ATOM 2349 N N . SER A 1 301 ? 3.032 -19.546 -17.971 1.00 68.56 301 SER A N 1
ATOM 2350 C CA . SER A 1 301 ? 2.889 -20.887 -17.376 1.00 68.56 301 SER A CA 1
ATOM 2351 C C . SER A 1 301 ? 4.131 -21.359 -16.602 1.00 68.56 301 SER A C 1
ATOM 2353 O O . SER A 1 301 ? 4.026 -22.171 -15.685 1.00 68.56 301 SER A O 1
ATOM 2355 N N . THR A 1 302 ? 5.302 -20.830 -16.946 1.00 69.19 302 THR A N 1
ATOM 2356 C CA . THR A 1 302 ? 6.615 -21.186 -16.385 1.00 69.19 302 THR A CA 1
ATOM 2357 C C . THR A 1 302 ? 7.159 -20.182 -15.370 1.00 69.19 302 THR A C 1
ATOM 2359 O O . THR A 1 302 ? 8.201 -20.449 -14.786 1.00 69.19 302 THR A O 1
ATOM 2362 N N . GLY A 1 303 ? 6.547 -19.004 -15.211 1.00 74.50 303 GLY A N 1
ATOM 2363 C CA . GLY A 1 303 ? 7.138 -17.980 -14.350 1.00 74.50 303 GLY A CA 1
ATOM 2364 C C . GLY A 1 303 ? 6.725 -16.540 -14.613 1.00 74.50 303 GLY A C 1
ATOM 2365 O O . GLY A 1 303 ? 6.038 -16.246 -15.592 1.00 74.50 303 GLY A O 1
ATOM 2366 N N . LYS A 1 304 ? 7.208 -15.639 -13.754 1.00 76.31 304 LYS A N 1
ATOM 2367 C CA . LYS A 1 304 ? 7.168 -14.177 -13.934 1.00 76.31 304 LYS A CA 1
ATOM 2368 C C . LYS A 1 304 ? 8.414 -13.730 -14.698 1.00 76.31 304 LYS A C 1
ATOM 2370 O O . LYS A 1 304 ? 9.507 -14.193 -14.376 1.00 76.31 304 LYS A O 1
ATOM 2375 N N . ALA A 1 305 ? 8.267 -12.852 -15.682 1.00 80.50 305 ALA A N 1
ATOM 2376 C CA . ALA A 1 305 ? 9.383 -12.359 -16.483 1.00 80.50 305 ALA A CA 1
ATOM 2377 C C . ALA A 1 305 ? 9.480 -10.832 -16.437 1.00 80.50 305 ALA A C 1
ATOM 2379 O O . ALA A 1 305 ? 8.471 -10.139 -16.368 1.00 80.50 305 ALA A O 1
ATOM 2380 N N . TRP A 1 306 ? 10.710 -10.334 -16.497 1.00 82.19 306 TRP A N 1
ATOM 2381 C CA . TRP A 1 306 ? 11.040 -8.915 -16.540 1.00 82.19 306 TRP A CA 1
ATOM 2382 C C . TRP A 1 306 ? 12.055 -8.659 -17.650 1.00 82.19 306 TRP A C 1
ATOM 2384 O O . TRP A 1 306 ? 13.021 -9.415 -17.788 1.00 82.19 306 TRP A O 1
ATOM 2394 N N . LEU A 1 307 ? 11.865 -7.579 -18.404 1.00 85.00 307 LEU A N 1
ATOM 2395 C CA . LEU A 1 307 ? 12.918 -6.992 -19.217 1.00 85.00 307 LEU A CA 1
ATOM 2396 C C . LEU A 1 307 ? 13.876 -6.275 -18.274 1.00 85.00 307 LEU A C 1
ATOM 2398 O O . LEU A 1 307 ? 13.478 -5.408 -17.497 1.00 85.00 307 LEU A O 1
ATOM 2402 N N . CYS A 1 308 ? 15.140 -6.647 -18.346 1.00 90.44 308 CYS A N 1
ATOM 2403 C CA . CYS A 1 308 ? 16.189 -6.188 -17.463 1.00 90.44 308 CYS A CA 1
ATOM 2404 C C . CYS A 1 308 ? 17.368 -5.655 -18.264 1.00 90.44 308 CYS A C 1
ATOM 2406 O O . CYS A 1 308 ? 17.631 -6.083 -19.385 1.00 90.44 308 CYS A O 1
ATOM 2408 N N . VAL A 1 309 ? 18.132 -4.762 -17.650 1.00 92.00 309 VAL A N 1
ATOM 2409 C CA . VAL A 1 309 ? 19.348 -4.212 -18.239 1.00 92.00 309 VAL A CA 1
ATOM 2410 C C . VAL A 1 309 ? 20.483 -4.127 -17.239 1.00 92.00 309 VAL A C 1
ATOM 2412 O O . VAL A 1 309 ? 20.281 -4.031 -16.027 1.00 92.00 309 VAL A O 1
ATOM 2415 N N . THR A 1 310 ? 21.711 -4.162 -17.741 1.00 91.12 310 THR A N 1
ATOM 2416 C CA . THR A 1 310 ? 22.887 -3.832 -16.936 1.00 91.12 310 THR A CA 1
ATOM 2417 C C . THR A 1 310 ? 22.977 -2.324 -16.731 1.00 91.12 310 THR A C 1
ATOM 2419 O O . THR A 1 310 ? 22.484 -1.545 -17.538 1.00 91.12 310 THR A O 1
ATOM 2422 N N . VAL A 1 311 ? 23.660 -1.893 -15.670 1.00 78.81 311 VAL A N 1
ATOM 2423 C CA . VAL A 1 311 ? 23.960 -0.464 -15.436 1.00 78.81 311 VAL A CA 1
ATOM 2424 C C . VAL A 1 311 ? 25.400 -0.121 -15.840 1.00 78.81 311 VAL A C 1
ATOM 2426 O O . VAL A 1 311 ? 26.006 0.825 -15.349 1.00 78.81 311 VAL A O 1
ATOM 2429 N N . THR A 1 312 ? 26.003 -0.933 -16.709 1.00 72.00 312 THR A N 1
ATOM 2430 C CA . THR A 1 312 ? 27.384 -0.742 -17.161 1.00 72.00 312 THR A CA 1
ATOM 2431 C C . THR A 1 312 ? 27.457 0.289 -18.281 1.00 72.00 312 THR A C 1
ATOM 2433 O O . THR A 1 312 ? 26.795 0.159 -19.306 1.00 72.00 312 THR A O 1
ATOM 2436 N N . GLN A 1 313 ? 28.314 1.293 -18.107 1.00 68.56 313 GLN A N 1
ATOM 2437 C CA . GLN A 1 313 ? 28.626 2.281 -19.141 1.00 68.56 313 GLN A CA 1
ATOM 2438 C C . GLN A 1 313 ? 29.653 1.724 -20.151 1.00 68.56 313 GLN A C 1
ATOM 2440 O O . GLN A 1 313 ? 30.417 0.819 -19.803 1.00 68.56 313 GLN A O 1
ATOM 2445 N N . PRO A 1 314 ? 29.687 2.212 -21.408 1.00 69.50 314 PRO A N 1
ATOM 2446 C CA . PRO A 1 314 ? 28.880 3.305 -21.971 1.00 69.50 314 PRO A CA 1
ATOM 2447 C C . PRO A 1 314 ? 27.481 2.888 -22.451 1.00 69.50 314 PRO A C 1
ATOM 2449 O O . PRO A 1 314 ? 26.639 3.753 -22.667 1.00 69.50 314 PRO A O 1
ATOM 2452 N N . ARG A 1 315 ? 27.225 1.584 -22.616 1.00 80.00 315 ARG A N 1
ATOM 2453 C CA . ARG A 1 315 ? 25.942 1.045 -23.090 1.00 80.00 315 ARG A CA 1
ATOM 2454 C C . ARG A 1 315 ? 25.469 -0.119 -22.234 1.00 80.00 315 ARG A C 1
ATOM 2456 O O . ARG A 1 315 ? 26.216 -1.095 -22.049 1.00 80.00 315 ARG A O 1
ATOM 2463 N N . SER A 1 316 ? 24.220 -0.015 -21.801 1.00 88.44 316 SER A N 1
ATOM 2464 C CA . SER A 1 316 ? 23.514 -1.007 -21.003 1.00 88.44 316 SER A CA 1
ATOM 2465 C C . SER A 1 316 ? 23.125 -2.193 -21.875 1.00 88.44 316 SER A C 1
ATOM 2467 O O . SER A 1 316 ? 22.538 -2.017 -22.934 1.00 88.44 316 SER A O 1
ATOM 2469 N N . ALA A 1 317 ? 23.463 -3.402 -21.443 1.00 91.50 317 ALA A N 1
ATOM 2470 C CA . ALA A 1 317 ? 23.086 -4.627 -22.138 1.00 91.50 317 ALA A CA 1
ATOM 2471 C C . ALA A 1 317 ? 21.699 -5.086 -21.681 1.00 91.50 317 ALA A C 1
ATOM 2473 O O . ALA A 1 317 ? 21.428 -5.022 -20.480 1.00 91.50 317 ALA A O 1
ATOM 2474 N N . ALA A 1 318 ? 20.861 -5.575 -22.594 1.00 91.69 318 ALA A N 1
ATOM 2475 C CA . ALA A 1 318 ? 19.510 -6.046 -22.295 1.00 91.69 318 ALA A CA 1
ATOM 2476 C C . ALA A 1 318 ? 19.443 -7.566 -22.097 1.00 91.69 318 ALA A C 1
ATOM 2478 O O . ALA A 1 318 ? 20.177 -8.338 -22.713 1.00 91.69 318 ALA A O 1
ATOM 2479 N N . CYS A 1 319 ? 18.552 -8.013 -21.218 1.00 90.81 319 CYS A N 1
ATOM 2480 C CA . CYS A 1 319 ? 18.199 -9.418 -21.058 1.00 90.81 319 CYS A CA 1
ATOM 2481 C C . CYS A 1 319 ? 16.794 -9.582 -20.481 1.00 90.81 319 CYS A C 1
ATOM 2483 O O . CYS A 1 319 ? 16.214 -8.653 -19.930 1.00 90.81 319 CYS A O 1
ATOM 2485 N N . VAL A 1 320 ? 16.267 -10.802 -20.546 1.00 87.94 320 VAL A N 1
ATOM 2486 C CA . VAL A 1 320 ? 15.048 -11.175 -19.825 1.00 87.94 320 VAL A CA 1
ATOM 2487 C C . VAL A 1 320 ? 15.434 -11.932 -18.560 1.00 87.94 320 VAL A C 1
ATOM 2489 O O . VAL A 1 320 ? 16.113 -12.959 -18.623 1.00 87.94 320 VAL A O 1
ATOM 2492 N N . LEU A 1 321 ? 14.992 -11.437 -17.404 1.00 85.81 321 LEU A N 1
ATOM 2493 C CA . LEU A 1 321 ? 15.091 -12.153 -16.136 1.00 85.81 321 LEU A CA 1
ATOM 2494 C C . LEU A 1 321 ? 13.769 -12.868 -15.861 1.00 85.81 321 LEU A C 1
ATOM 2496 O O . LEU A 1 321 ? 12.714 -12.239 -15.812 1.00 85.81 321 LEU A O 1
ATOM 2500 N N . LYS A 1 322 ? 13.828 -14.184 -15.659 1.00 83.94 322 LYS A N 1
ATOM 2501 C CA . LYS A 1 322 ? 12.648 -15.023 -15.442 1.00 83.94 322 LYS A CA 1
ATOM 2502 C C . LYS A 1 322 ? 12.735 -15.749 -14.104 1.00 83.94 322 LYS A C 1
ATOM 2504 O O . LYS A 1 322 ? 13.738 -16.396 -13.812 1.00 83.94 322 LYS A O 1
ATOM 2509 N N . PHE A 1 323 ? 11.674 -15.642 -13.314 1.00 76.88 323 PHE A N 1
ATOM 2510 C CA . PHE A 1 323 ? 11.506 -16.296 -12.019 1.00 76.88 323 PHE A CA 1
ATOM 2511 C C . PHE A 1 323 ? 10.573 -17.492 -12.173 1.00 76.88 323 PHE A C 1
ATOM 2513 O O . PHE A 1 323 ? 9.470 -17.331 -12.693 1.00 76.88 323 PHE A O 1
ATOM 2520 N N . ASP A 1 324 ? 10.999 -18.671 -11.723 1.00 74.56 324 ASP A N 1
ATOM 2521 C CA . ASP A 1 324 ? 10.169 -19.881 -11.744 1.00 74.56 324 ASP A CA 1
ATOM 2522 C C . ASP A 1 324 ? 8.966 -19.744 -10.793 1.00 74.56 324 ASP A C 1
ATOM 2524 O O . ASP A 1 324 ? 9.068 -19.152 -9.718 1.00 74.56 324 ASP A O 1
ATOM 2528 N N . ASN A 1 325 ? 7.830 -20.324 -11.181 1.00 64.69 325 ASN A N 1
ATOM 2529 C CA . ASN A 1 325 ? 6.656 -20.461 -10.318 1.00 64.69 325 ASN A CA 1
ATOM 2530 C C . ASN A 1 325 ? 6.809 -21.611 -9.295 1.00 64.69 325 ASN A C 1
ATOM 2532 O O . ASN A 1 325 ? 6.019 -21.682 -8.353 1.00 64.69 325 ASN A O 1
ATOM 2536 N N . LYS A 1 326 ? 7.754 -22.548 -9.486 1.00 60.44 326 LYS A N 1
ATOM 2537 C CA . LYS A 1 326 ? 8.004 -23.707 -8.601 1.00 60.44 326 LYS A CA 1
ATOM 2538 C C . LYS A 1 326 ? 9.511 -23.931 -8.392 1.00 60.44 326 LYS A C 1
ATOM 2540 O O . LYS A 1 326 ? 10.326 -23.352 -9.093 1.00 60.44 326 LYS A O 1
ATOM 2545 N N . HIS A 1 327 ? 9.896 -24.721 -7.385 1.00 55.53 327 HIS A N 1
ATOM 2546 C CA . HIS A 1 327 ? 11.300 -24.945 -7.002 1.00 55.53 327 HIS A CA 1
ATOM 2547 C C . HIS A 1 327 ? 12.256 -25.191 -8.191 1.00 55.53 327 HIS A C 1
ATOM 2549 O O . HIS A 1 327 ? 12.090 -26.159 -8.923 1.00 55.53 327 HIS A O 1
ATOM 2555 N N . SER A 1 328 ? 13.249 -24.298 -8.299 1.00 51.00 328 SER A N 1
ATOM 2556 C CA . SER A 1 328 ? 14.630 -24.348 -8.835 1.00 51.00 328 SER A CA 1
ATOM 2557 C C . SER A 1 328 ? 15.065 -25.242 -10.016 1.00 51.00 328 SER A C 1
ATOM 2559 O O . SER A 1 328 ? 16.182 -25.032 -10.488 1.00 51.00 328 SER A O 1
ATOM 2561 N N . GLN A 1 329 ? 14.279 -26.185 -10.541 1.00 53.78 329 GLN A N 1
ATOM 2562 C CA . GLN A 1 329 ? 14.703 -27.099 -11.617 1.00 53.78 329 GLN A CA 1
ATOM 2563 C C . GLN A 1 329 ? 13.562 -27.505 -12.566 1.00 53.78 329 GLN A C 1
ATOM 2565 O O . GLN A 1 329 ? 13.412 -28.674 -12.916 1.00 53.78 329 GLN A O 1
ATOM 2570 N N . SER A 1 330 ? 12.737 -26.563 -13.024 1.00 61.50 330 SER A N 1
ATOM 2571 C CA . SER A 1 330 ? 11.818 -26.868 -14.122 1.00 61.50 330 SER A CA 1
ATOM 2572 C C . SER A 1 330 ? 12.613 -27.107 -15.413 1.00 61.50 330 SER A C 1
ATOM 2574 O O . SER A 1 330 ? 13.164 -26.167 -15.990 1.00 61.50 330 SER A O 1
ATOM 2576 N N . GLU A 1 331 ? 12.645 -28.349 -15.911 1.00 69.88 331 GLU A N 1
ATOM 2577 C CA . GLU A 1 331 ? 13.208 -28.709 -17.229 1.00 69.88 331 GLU A CA 1
ATOM 2578 C C . GLU A 1 331 ? 12.703 -27.779 -18.345 1.00 69.88 331 GLU A C 1
ATOM 2580 O O . GLU A 1 331 ? 13.410 -27.500 -19.312 1.00 69.88 331 GLU A O 1
ATOM 2585 N N . LYS A 1 332 ? 11.491 -27.229 -18.181 1.00 70.88 332 LYS A N 1
ATOM 2586 C CA . LYS A 1 332 ? 10.899 -26.256 -19.102 1.00 70.88 332 LYS A CA 1
ATOM 2587 C C . LYS A 1 332 ? 11.677 -24.939 -19.163 1.00 70.88 332 LYS A C 1
ATOM 2589 O O . LYS A 1 332 ? 11.837 -24.416 -20.258 1.00 70.88 332 LYS A O 1
ATOM 2594 N N . LEU A 1 333 ? 12.182 -24.423 -18.037 1.00 69.56 333 LEU A N 1
ATOM 2595 C CA . LEU A 1 333 ? 12.990 -23.193 -18.018 1.00 69.56 333 LEU A CA 1
ATOM 2596 C C . LEU A 1 333 ? 14.373 -23.413 -18.629 1.00 69.56 333 LEU A C 1
ATOM 2598 O O . LEU A 1 333 ? 14.874 -22.541 -19.335 1.00 69.56 333 LEU A O 1
ATOM 2602 N N . VAL A 1 334 ? 14.984 -24.577 -18.384 1.00 73.38 334 VAL A N 1
ATOM 2603 C CA . VAL A 1 334 ? 16.260 -24.947 -19.018 1.00 73.38 334 VAL A CA 1
ATOM 2604 C C . VAL A 1 334 ? 16.079 -25.047 -20.530 1.00 73.38 334 VAL A C 1
ATOM 2606 O O . VAL A 1 334 ? 16.834 -24.421 -21.271 1.00 73.38 334 VAL A O 1
ATOM 2609 N N . LYS A 1 335 ? 15.025 -25.741 -20.976 1.00 75.06 335 LYS A N 1
ATOM 2610 C CA . LYS A 1 335 ? 14.675 -25.870 -22.393 1.00 75.06 335 LYS A CA 1
ATOM 2611 C C . LYS A 1 335 ? 14.389 -24.519 -23.045 1.00 75.06 335 LYS A C 1
ATOM 2613 O O . LYS A 1 335 ? 14.867 -24.268 -24.143 1.00 75.06 335 LYS A O 1
ATOM 2618 N N . GLU A 1 336 ? 13.638 -23.635 -22.390 1.00 71.94 336 GLU A N 1
ATOM 2619 C CA . GLU A 1 336 ? 13.429 -22.276 -22.896 1.00 71.94 336 GLU A CA 1
ATOM 2620 C C . GLU A 1 336 ? 14.749 -21.518 -23.012 1.00 71.94 336 GLU A C 1
ATOM 2622 O O . GLU A 1 336 ? 15.026 -20.985 -24.080 1.00 71.94 336 GLU A O 1
ATOM 2627 N N . ARG A 1 337 ? 15.585 -21.499 -21.963 1.00 72.12 337 ARG A N 1
ATOM 2628 C CA . ARG A 1 337 ? 16.902 -20.839 -21.998 1.00 72.12 337 ARG A CA 1
ATOM 2629 C C . ARG A 1 337 ? 17.738 -21.312 -23.188 1.00 72.12 337 ARG A C 1
ATOM 2631 O O . ARG A 1 337 ? 18.389 -20.497 -23.829 1.00 72.12 337 ARG A O 1
ATOM 2638 N N . GLU A 1 338 ? 17.722 -22.610 -23.474 1.00 76.31 338 GLU A N 1
ATOM 2639 C CA . GLU A 1 338 ? 18.415 -23.184 -24.630 1.00 76.31 338 GLU A CA 1
ATOM 2640 C C . GLU A 1 338 ? 17.796 -22.742 -25.959 1.00 76.31 338 GLU A C 1
ATOM 2642 O O . GLU A 1 338 ? 18.539 -22.361 -26.856 1.00 76.31 338 GLU A O 1
ATOM 2647 N N . MET A 1 339 ? 16.463 -22.705 -26.079 1.00 72.44 339 MET A N 1
ATOM 2648 C CA . MET A 1 339 ? 15.804 -22.177 -27.283 1.00 72.44 339 MET A CA 1
ATOM 2649 C C . MET A 1 339 ? 16.153 -20.709 -27.544 1.00 72.44 339 MET A C 1
ATOM 2651 O O . MET A 1 339 ? 16.416 -20.348 -28.685 1.00 72.44 339 MET A O 1
ATOM 2655 N N . TRP A 1 340 ? 16.209 -19.875 -26.502 1.00 66.94 340 TRP A N 1
ATOM 2656 C CA . TRP A 1 340 ? 16.600 -18.466 -26.624 1.00 66.94 340 TRP A CA 1
ATOM 2657 C C . TRP A 1 340 ? 18.073 -18.269 -27.007 1.00 66.94 340 TRP A C 1
ATOM 2659 O O . TRP A 1 340 ? 18.422 -17.193 -27.467 1.00 66.94 340 TRP A O 1
ATOM 2669 N 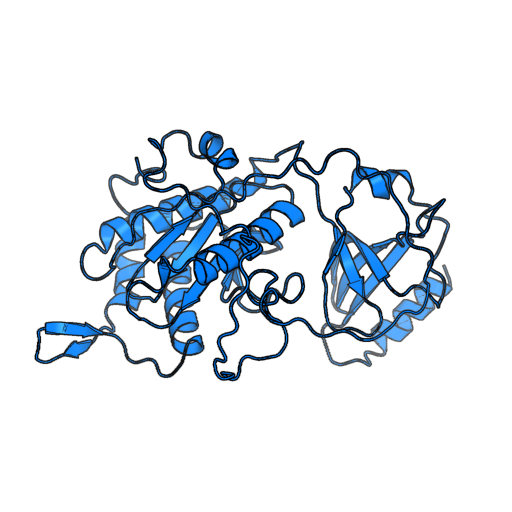N . HIS A 1 341 ? 18.940 -19.271 -26.826 1.00 63.28 341 HIS A N 1
ATOM 2670 C CA . HIS A 1 341 ? 20.327 -19.228 -27.308 1.00 63.28 341 HIS A CA 1
ATOM 2671 C C . HIS A 1 341 ? 20.486 -19.658 -28.773 1.00 63.28 341 HIS A C 1
ATOM 2673 O O . HIS A 1 341 ? 21.575 -19.509 -29.324 1.00 63.28 341 HIS A O 1
ATOM 2679 N N . LEU A 1 342 ? 19.444 -20.236 -29.379 1.00 56.00 342 LEU A N 1
ATOM 2680 C CA . LEU A 1 342 ? 19.439 -20.667 -30.782 1.00 56.00 342 LEU A CA 1
ATOM 2681 C C . LEU A 1 342 ? 18.880 -19.601 -31.736 1.00 56.00 342 LEU A C 1
ATOM 2683 O O . LEU A 1 342 ? 19.011 -19.758 -32.950 1.00 56.00 342 LEU A O 1
ATOM 2687 N N . LEU A 1 343 ? 18.237 -18.572 -31.184 1.00 47.97 343 LEU A N 1
ATOM 2688 C CA . LEU A 1 343 ? 17.780 -17.363 -31.868 1.00 47.97 343 LEU A CA 1
ATOM 2689 C C . LEU A 1 343 ? 18.845 -16.278 -31.712 1.00 47.97 343 LEU A C 1
ATOM 2691 O O . LEU A 1 343 ? 19.022 -15.516 -32.687 1.00 47.97 343 LEU A O 1
#